Protein AF-W4Q6P7-F1 (afdb_monomer_lite)

Radius of gyration: 89.57 Å; chains: 1; bounding box: 163×58×260 Å

Secondary structure (DSSP, 8-state):
-------EEEEE-S-SSS-TT--EEEE------HHHHHHHHHHHHHHHHHHHTEEEEEEEEEEEEEE-SSS-EEEEEEE-TTEEEEEEEEEEEEEEEPEEEEEES-----------B--EEEE---B---EEEEEEE---EEEEEEE--EEEEPP-B---EEEEE--------EEE------S------EEPTTTPPEE---S----EE-SS------EEEE---B--EEEE--EEEEEE---EEEEEE---B--EEEE--B-----PPP----EEEEEEE-S---S-EEEEETTEEES--SSEEEEEE-GGGS-B-TTSSBP-SEEEEEEEEESSSEEEEEEEEEEEEEE-------

Organism: NCBI:txid1236970

Structure (mmCIF, N/CA/C/O backbone):
data_AF-W4Q6P7-F1
#
_entry.id   AF-W4Q6P7-F1
#
loop_
_atom_site.group_PDB
_atom_site.id
_atom_site.type_symbol
_atom_site.label_atom_id
_atom_site.label_alt_id
_atom_site.label_comp_id
_atom_site.label_asym_id
_atom_site.label_entity_id
_atom_site.label_seq_id
_atom_site.pdbx_PDB_ins_code
_atom_site.Cartn_x
_atom_site.Cartn_y
_atom_site.Cartn_z
_atom_site.occupancy
_atom_site.B_iso_or_equiv
_atom_site.auth_seq_id
_atom_site.auth_comp_id
_atom_site.auth_asym_id
_atom_site.auth_atom_id
_atom_site.pdbx_PDB_model_num
ATOM 1 N N . MET A 1 1 ? -35.257 25.577 83.233 1.00 38.72 1 MET A N 1
ATOM 2 C CA . MET A 1 1 ? -35.926 24.348 82.749 1.00 38.72 1 MET A CA 1
ATOM 3 C C . MET A 1 1 ? -35.209 23.897 81.486 1.00 38.72 1 MET A C 1
ATOM 5 O O . MET A 1 1 ? -34.777 24.782 80.757 1.00 38.72 1 MET A O 1
ATOM 9 N N . PRO A 1 2 ? -35.004 22.592 81.251 1.00 47.28 2 PRO A N 1
ATOM 10 C CA . PRO A 1 2 ? -34.352 22.129 80.032 1.00 47.28 2 PRO A CA 1
ATOM 11 C C . PRO A 1 2 ? -35.298 22.323 78.840 1.00 47.28 2 PRO A C 1
ATOM 13 O O . PRO A 1 2 ? -36.442 21.873 78.873 1.00 47.28 2 PRO A O 1
ATOM 16 N N . THR A 1 3 ? -34.825 23.021 77.812 1.00 52.28 3 THR A N 1
ATOM 17 C CA . THR A 1 3 ? -35.527 23.191 76.535 1.00 52.28 3 THR A CA 1
ATOM 18 C C . THR A 1 3 ? -35.183 22.001 75.640 1.00 52.28 3 THR A C 1
ATOM 20 O O . THR A 1 3 ? -34.005 21.682 75.486 1.00 52.28 3 THR A O 1
ATOM 23 N N . VAL A 1 4 ? -36.188 21.321 75.083 1.00 61.72 4 VAL A N 1
ATOM 24 C CA . VAL A 1 4 ? -36.003 20.176 74.177 1.00 61.72 4 VAL A CA 1
ATOM 25 C C . VAL A 1 4 ? -36.722 20.476 72.869 1.00 61.72 4 VAL A C 1
ATOM 27 O O . VAL A 1 4 ? -37.940 20.642 72.863 1.00 61.72 4 VAL A O 1
ATOM 30 N N . ASP A 1 5 ? -35.975 20.525 71.768 1.00 54.81 5 ASP A N 1
ATOM 31 C CA . ASP A 1 5 ? -36.544 20.699 70.433 1.00 54.81 5 ASP A CA 1
ATOM 32 C C . ASP A 1 5 ? -37.138 19.372 69.939 1.00 54.81 5 ASP A C 1
ATOM 34 O O . ASP A 1 5 ? -36.440 18.366 69.790 1.00 54.81 5 ASP A O 1
ATOM 38 N N . MET A 1 6 ? -38.446 19.359 69.679 1.00 64.00 6 MET A N 1
ATOM 39 C CA . MET A 1 6 ? -39.180 18.203 69.157 1.00 64.00 6 MET A CA 1
ATOM 40 C C . MET A 1 6 ? -39.911 18.584 67.865 1.00 64.00 6 MET A C 1
ATOM 42 O O . MET A 1 6 ? -40.365 19.714 67.709 1.00 64.00 6 MET A O 1
ATOM 46 N N . ARG A 1 7 ? -40.026 17.643 66.919 1.00 63.56 7 ARG A N 1
ATOM 47 C CA . ARG A 1 7 ? -40.744 17.858 65.651 1.00 63.56 7 ARG A CA 1
ATOM 48 C C . ARG A 1 7 ? -42.224 17.493 65.792 1.00 63.56 7 ARG A C 1
ATOM 50 O O . ARG A 1 7 ? -42.578 16.576 66.533 1.00 63.56 7 ARG A O 1
ATOM 57 N N . ILE A 1 8 ? -43.075 18.202 65.053 1.00 63.56 8 ILE A N 1
ATOM 58 C CA . ILE A 1 8 ? -44.502 17.889 64.930 1.00 63.56 8 ILE A CA 1
ATOM 59 C C . ILE A 1 8 ? -44.626 16.580 64.142 1.00 63.56 8 ILE A C 1
ATOM 61 O O . ILE A 1 8 ? -44.125 16.476 63.025 1.00 63.56 8 ILE A O 1
ATOM 65 N N . ASN A 1 9 ? -45.244 15.568 64.749 1.00 63.44 9 ASN A N 1
ATOM 66 C CA . ASN A 1 9 ? -45.314 14.210 64.208 1.00 63.44 9 ASN A CA 1
ATOM 67 C C . ASN A 1 9 ? -46.623 13.978 63.431 1.00 63.44 9 ASN A C 1
ATOM 69 O O . ASN A 1 9 ? -46.653 13.213 62.467 1.00 63.44 9 ASN A O 1
ATOM 73 N N . LYS A 1 10 ? -47.708 14.650 63.839 1.00 63.66 10 LYS A N 1
ATOM 74 C CA . LYS A 1 10 ? -49.006 14.621 63.160 1.00 63.66 10 LYS A CA 1
ATOM 75 C C . LYS A 1 10 ? -49.842 15.842 63.535 1.00 63.66 10 LYS A C 1
ATOM 77 O O . LYS A 1 10 ? -49.869 16.241 64.698 1.00 63.66 10 LYS A O 1
ATOM 82 N N . GLU A 1 11 ? -50.561 16.383 62.559 1.00 65.12 11 GLU A N 1
ATOM 83 C CA . GLU A 1 11 ? -51.532 17.460 62.754 1.00 65.12 11 GLU A CA 1
ATOM 84 C C . GLU A 1 11 ? -52.935 16.910 62.505 1.00 65.12 11 GLU A C 1
ATOM 86 O O . GLU A 1 11 ? -53.192 16.270 61.480 1.00 65.12 11 GLU A O 1
ATOM 91 N N . LYS A 1 12 ? -53.852 17.123 63.452 1.00 64.12 12 LYS A N 1
ATOM 92 C CA . LYS A 1 12 ? -55.262 16.768 63.279 1.00 64.12 12 LYS A CA 1
ATOM 93 C C . LYS A 1 12 ? -56.129 17.986 63.552 1.00 64.12 12 LYS A C 1
ATOM 95 O O . LYS A 1 12 ? -56.081 18.571 64.632 1.00 64.12 12 LYS A O 1
ATOM 100 N N . ARG A 1 13 ? -56.961 18.324 62.569 1.00 64.56 13 ARG A N 1
ATOM 101 C CA . ARG A 1 13 ? -57.959 19.389 62.654 1.00 64.56 13 ARG A CA 1
ATOM 102 C C . ARG A 1 13 ? -59.335 18.762 62.479 1.00 64.56 13 ARG A C 1
ATOM 104 O O . ARG A 1 13 ? -59.671 18.293 61.397 1.00 64.56 13 ARG A O 1
ATOM 111 N N . SER A 1 14 ? -60.071 18.637 63.577 1.00 63.84 14 SER A N 1
ATOM 112 C CA . SER A 1 14 ? -61.360 17.934 63.616 1.00 63.84 14 SER A CA 1
ATOM 113 C C . SER A 1 14 ? -62.546 18.786 63.164 1.00 63.84 14 SER A C 1
ATOM 115 O O . SER A 1 14 ? -63.561 18.219 62.780 1.00 63.84 14 SER A O 1
ATOM 117 N N . ASP A 1 15 ? -62.418 20.113 63.171 1.00 63.03 15 ASP A N 1
ATOM 118 C CA . ASP A 1 15 ? -63.431 21.044 62.670 1.00 63.03 15 ASP A CA 1
ATOM 119 C C . ASP A 1 15 ? -62.740 22.196 61.924 1.00 63.03 15 ASP A C 1
ATOM 121 O O . ASP A 1 15 ? -61.730 22.736 62.375 1.00 63.03 15 ASP A O 1
ATOM 125 N N . ILE A 1 16 ? -63.261 22.525 60.744 1.00 60.69 16 ILE A N 1
ATOM 126 C CA . ILE A 1 16 ? -62.735 23.553 59.836 1.00 60.69 16 ILE A CA 1
ATOM 127 C C . ILE A 1 16 ? -63.597 24.823 59.815 1.00 60.69 16 ILE A C 1
ATOM 129 O O . ILE A 1 16 ? -63.217 25.791 59.160 1.00 60.69 16 ILE A O 1
ATOM 133 N N . THR A 1 17 ? -64.737 24.829 60.513 1.00 59.50 17 THR A N 1
ATOM 134 C CA . THR A 1 17 ? -65.771 25.872 60.404 1.00 59.50 17 THR A CA 1
ATOM 135 C C . THR A 1 17 ? -66.132 26.562 61.720 1.00 59.50 17 THR A C 1
ATOM 137 O O . THR A 1 17 ? -66.455 27.746 61.677 1.00 59.50 17 THR A O 1
ATOM 140 N N . GLY A 1 18 ? -66.078 25.879 62.871 1.00 63.53 18 GLY A N 1
ATOM 141 C CA . GLY A 1 18 ? -66.494 26.447 64.162 1.00 63.53 18 GLY A CA 1
ATOM 142 C C . GLY A 1 18 ? -65.371 27.108 64.965 1.00 63.53 18 GLY A C 1
ATOM 143 O O . GLY A 1 18 ? -65.519 28.245 65.405 1.00 63.53 18 GLY A O 1
ATOM 144 N N . ASP A 1 19 ? -64.240 26.419 65.137 1.00 65.75 19 ASP A N 1
ATOM 145 C CA . ASP A 1 19 ? -63.082 26.930 65.885 1.00 65.75 19 ASP A CA 1
ATOM 146 C C . ASP A 1 19 ? -61.761 26.601 65.163 1.00 65.75 19 ASP A C 1
ATOM 148 O O . ASP A 1 19 ? -61.075 25.620 65.473 1.00 65.75 19 ASP A O 1
ATOM 152 N N . PRO A 1 20 ? -61.397 27.397 64.140 1.00 60.69 20 PRO A N 1
ATOM 153 C CA . PRO A 1 20 ? -60.261 27.110 63.276 1.00 60.69 20 PRO A CA 1
ATOM 154 C C . PRO A 1 20 ? -58.902 27.111 63.997 1.00 60.69 20 PRO A C 1
ATOM 156 O O . PRO A 1 20 ? -57.938 26.610 63.410 1.00 60.69 20 PRO A O 1
ATOM 159 N N . GLY A 1 21 ? -58.805 27.659 65.214 1.00 63.19 21 GLY A N 1
ATOM 160 C CA . GLY A 1 21 ? -57.564 27.734 65.991 1.00 63.19 21 GLY A CA 1
ATOM 161 C C . GLY A 1 21 ? -57.237 26.474 66.798 1.00 63.19 21 GLY A C 1
ATOM 162 O O . GLY A 1 21 ? -56.103 26.322 67.251 1.00 63.19 21 GLY A O 1
ATOM 163 N N . ASN A 1 22 ? -58.188 25.552 66.961 1.00 67.50 22 ASN A N 1
ATOM 164 C CA . ASN A 1 22 ? -58.008 24.365 67.793 1.00 67.50 22 ASN A CA 1
ATOM 165 C C . ASN A 1 22 ? -57.354 23.216 67.004 1.00 67.50 22 ASN A C 1
ATOM 167 O O 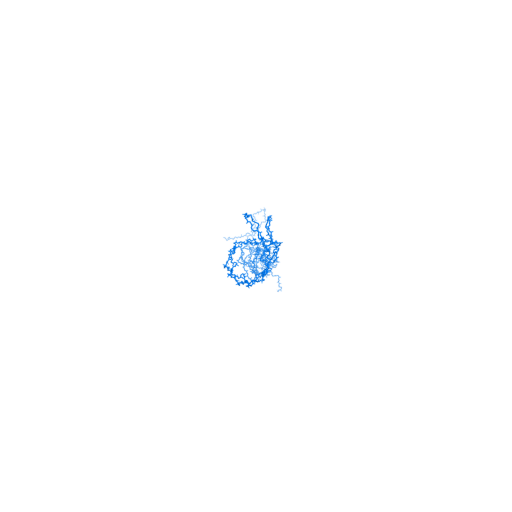. ASN A 1 22 ? -58.015 22.303 66.502 1.00 67.50 22 ASN A O 1
ATOM 171 N N . ILE A 1 23 ? -56.031 23.298 66.847 1.00 65.38 23 ILE A N 1
ATOM 172 C CA . ILE A 1 23 ? -55.214 22.290 66.164 1.00 65.38 23 ILE A CA 1
ATOM 173 C C . ILE A 1 23 ? -54.587 21.373 67.215 1.00 65.38 23 ILE A C 1
ATOM 175 O O . ILE A 1 23 ? -53.809 21.818 68.059 1.00 65.38 23 ILE A O 1
ATOM 179 N N . GLN A 1 24 ? -54.891 20.075 67.149 1.00 64.56 24 GLN A N 1
ATOM 180 C CA . GLN A 1 24 ? -54.204 19.080 67.969 1.00 64.56 24 GLN A CA 1
ATOM 181 C C . GLN A 1 24 ? -52.894 18.682 67.284 1.00 64.56 24 GLN A C 1
ATOM 183 O O . GLN A 1 24 ? -52.900 18.093 66.198 1.00 64.56 24 GLN A O 1
ATOM 188 N N . LEU A 1 25 ? -51.779 19.021 67.931 1.00 66.00 25 LEU A N 1
ATOM 189 C CA . LEU A 1 25 ? -50.424 18.707 67.488 1.00 66.00 25 LEU A CA 1
ATOM 190 C C . LEU A 1 25 ? -49.871 17.560 68.333 1.00 66.00 25 LEU A C 1
ATOM 192 O O . LEU A 1 25 ? -49.713 17.689 69.547 1.00 66.00 25 LEU A O 1
ATOM 196 N N . GLU A 1 26 ? -49.559 16.438 67.693 1.00 64.56 26 GLU A N 1
ATOM 197 C CA . GLU A 1 26 ? -48.861 15.334 68.346 1.00 64.56 26 GLU A CA 1
ATOM 198 C C . GLU A 1 26 ? -47.351 15.570 68.222 1.00 64.56 26 GLU A C 1
ATOM 200 O O . GLU A 1 26 ? -46.784 15.501 67.128 1.00 64.56 26 GLU A O 1
ATOM 205 N N . ILE A 1 27 ? -46.703 15.897 69.341 1.00 61.16 27 ILE A N 1
ATOM 206 C CA . ILE A 1 27 ? -45.272 16.208 69.403 1.00 61.16 27 ILE A CA 1
ATOM 207 C C . ILE A 1 27 ? -44.528 14.959 69.880 1.00 61.16 27 ILE A C 1
ATOM 209 O O . ILE A 1 27 ? -44.785 14.445 70.967 1.00 61.16 27 ILE A O 1
ATOM 213 N N . GLY A 1 28 ? -43.596 14.460 69.071 1.00 63.47 28 GLY A N 1
ATOM 214 C CA . GLY A 1 28 ? -42.863 13.232 69.365 1.00 63.47 28 GLY A CA 1
ATOM 215 C C . GLY A 1 28 ? -41.513 13.198 68.659 1.00 63.47 28 GLY A C 1
ATOM 216 O O . GLY A 1 28 ? -41.334 13.785 67.595 1.00 63.47 28 GLY A O 1
ATOM 217 N N . SER A 1 29 ? -40.533 12.493 69.231 1.00 56.66 29 SER A N 1
ATOM 218 C CA . SER A 1 29 ? -39.345 12.106 68.466 1.00 56.66 29 SER A CA 1
ATOM 219 C C . SER A 1 29 ? -39.819 11.176 67.352 1.00 56.66 29 SER A C 1
ATOM 221 O O . SER A 1 29 ? -40.529 10.220 67.674 1.00 56.66 29 SER A O 1
ATOM 223 N N . VAL A 1 30 ? -39.439 11.414 66.094 1.00 53.56 30 VAL A N 1
ATOM 224 C CA . VAL A 1 30 ? -39.730 10.512 64.968 1.00 53.56 30 VAL A CA 1
ATOM 225 C C . VAL A 1 30 ? -39.050 9.166 65.242 1.00 53.56 30 VAL A C 1
ATOM 227 O O . VAL A 1 30 ? -37.942 8.888 64.791 1.00 53.56 30 VAL A O 1
ATOM 230 N N . ARG A 1 31 ? -39.679 8.324 66.061 1.00 54.56 31 ARG A N 1
ATOM 231 C CA . ARG A 1 31 ? -39.296 6.932 66.225 1.00 54.56 31 ARG A CA 1
ATOM 232 C C . ARG A 1 31 ? -39.665 6.293 64.899 1.00 54.56 31 ARG A C 1
ATOM 234 O O . ARG A 1 31 ? -40.839 6.293 64.542 1.00 54.56 31 ARG A O 1
ATOM 241 N N . LYS A 1 32 ? -38.657 5.819 64.157 1.00 52.88 32 LYS A N 1
ATOM 242 C CA . LYS A 1 32 ? -38.825 4.948 62.984 1.00 52.88 32 LYS A CA 1
ATOM 243 C C . LYS A 1 32 ? -40.015 4.024 63.238 1.00 52.88 32 LYS A C 1
ATOM 245 O O . LYS A 1 32 ? -39.959 3.194 64.145 1.00 52.88 32 LYS A O 1
ATOM 250 N N . ASN A 1 33 ? -41.096 4.200 62.485 1.00 55.03 33 ASN A N 1
ATOM 251 C CA . ASN A 1 33 ? -42.274 3.361 62.648 1.00 55.03 33 ASN A CA 1
ATOM 252 C C . ASN A 1 33 ? -41.880 1.900 62.378 1.00 55.03 33 ASN A C 1
ATOM 254 O O . ASN A 1 33 ? -41.062 1.606 61.502 1.00 55.03 33 ASN A O 1
ATOM 258 N N . LEU A 1 34 ? -42.463 0.962 63.124 1.00 55.06 34 LEU A N 1
ATOM 259 C CA . LEU A 1 34 ? -42.223 -0.475 62.931 1.00 55.06 34 LEU A CA 1
ATOM 260 C C . LEU A 1 34 ? -42.504 -0.909 61.480 1.00 55.06 34 LEU A C 1
ATOM 262 O O . LEU A 1 34 ? -41.801 -1.766 60.959 1.00 55.06 34 LEU A O 1
ATOM 266 N N . GLY A 1 35 ? -43.438 -0.246 60.787 1.00 60.19 35 GLY A N 1
ATOM 267 C CA . GLY A 1 35 ? -43.708 -0.469 59.362 1.00 60.19 35 GLY A CA 1
ATOM 268 C C . GLY A 1 35 ? -42.546 -0.100 58.429 1.00 60.19 35 GLY A C 1
ATOM 269 O O . GLY A 1 35 ? -42.252 -0.854 57.508 1.00 60.19 35 GLY A O 1
ATOM 270 N N . THR A 1 36 ? -41.823 0.998 58.689 1.00 60.16 36 THR A N 1
ATOM 271 C CA . THR A 1 36 ? -40.630 1.359 57.897 1.00 60.16 36 THR A CA 1
ATOM 272 C C . THR A 1 36 ? -39.447 0.457 58.239 1.00 60.16 36 THR A C 1
ATOM 274 O O . THR A 1 36 ? -38.675 0.090 57.363 1.00 60.16 36 THR A O 1
ATOM 277 N N . THR A 1 37 ? -39.336 0.028 59.500 1.00 63.62 37 THR A N 1
ATOM 278 C CA . THR A 1 37 ? -38.270 -0.885 59.944 1.00 63.62 37 THR A CA 1
ATOM 279 C C . THR A 1 37 ? -38.465 -2.304 59.406 1.00 63.62 37 THR A C 1
ATOM 281 O O . THR A 1 37 ? -37.490 -2.924 58.994 1.00 63.62 37 THR A O 1
ATOM 284 N N . ASN A 1 38 ? -39.706 -2.796 59.344 1.00 66.69 38 ASN A N 1
ATOM 285 C CA . ASN A 1 38 ? -40.034 -4.093 58.751 1.00 66.69 38 ASN A CA 1
ATOM 286 C C . ASN A 1 38 ? -39.857 -4.082 57.231 1.00 66.69 38 ASN A C 1
ATOM 288 O O . ASN A 1 38 ? -39.282 -5.024 56.701 1.00 66.69 38 ASN A O 1
ATOM 292 N N . ALA A 1 39 ? -40.261 -3.011 56.539 1.00 68.25 39 ALA A N 1
ATOM 293 C CA . ALA A 1 39 ? -40.017 -2.872 55.103 1.00 68.25 39 ALA A CA 1
ATOM 294 C C . ALA A 1 39 ? -38.513 -2.796 54.777 1.00 68.25 39 ALA A C 1
ATOM 296 O O . ALA A 1 39 ? -38.051 -3.418 53.824 1.00 68.25 39 ALA A O 1
ATOM 297 N N . ASP A 1 40 ? -37.725 -2.089 55.592 1.00 73.56 40 ASP A N 1
ATOM 298 C CA . ASP A 1 40 ? -36.268 -2.019 55.431 1.00 73.56 40 ASP A CA 1
ATOM 299 C C . ASP A 1 40 ? -35.561 -3.328 55.822 1.00 73.56 40 ASP A C 1
ATOM 301 O O . ASP A 1 40 ? -34.531 -3.672 55.241 1.00 73.56 40 ASP A O 1
ATOM 305 N N . LEU A 1 41 ? -36.079 -4.076 56.802 1.00 77.88 41 LEU A N 1
ATOM 306 C CA . LEU A 1 41 ? -35.591 -5.416 57.152 1.00 77.88 41 LEU A CA 1
ATOM 307 C C . LEU A 1 41 ? -35.910 -6.429 56.055 1.00 77.88 41 LEU A C 1
ATOM 309 O O . LEU A 1 41 ? -35.002 -7.138 55.639 1.00 77.88 41 LEU A O 1
ATOM 313 N N . GLN A 1 42 ? -37.142 -6.445 55.545 1.00 76.12 42 GLN A N 1
ATOM 314 C CA . GLN A 1 42 ? -37.542 -7.294 54.423 1.00 76.12 42 GLN A CA 1
ATOM 315 C C . GLN A 1 42 ? -36.725 -6.975 53.175 1.00 76.12 42 GLN A C 1
ATOM 317 O O . GLN A 1 42 ? -36.201 -7.889 52.551 1.00 76.12 42 GLN A O 1
ATOM 322 N N . ARG A 1 43 ? -36.517 -5.693 52.851 1.00 74.56 43 ARG A N 1
ATOM 323 C CA . ARG A 1 43 ? -35.669 -5.303 51.718 1.00 74.56 43 ARG A CA 1
ATOM 324 C C . ARG A 1 43 ? -34.223 -5.764 51.907 1.00 74.56 43 ARG A C 1
ATOM 326 O O . ARG A 1 43 ? -33.624 -6.268 50.969 1.00 74.56 43 ARG A O 1
ATOM 333 N N . ARG A 1 44 ? -33.656 -5.644 53.114 1.00 78.31 44 ARG A N 1
ATOM 334 C CA . ARG A 1 44 ? -32.304 -6.159 53.405 1.00 78.31 44 ARG A CA 1
ATOM 335 C C . ARG A 1 44 ? -32.225 -7.686 53.381 1.00 78.31 44 ARG A C 1
ATOM 337 O O . ARG A 1 44 ? -31.203 -8.209 52.956 1.00 78.31 44 ARG A O 1
ATOM 344 N N . GLN A 1 45 ? -33.265 -8.392 53.823 1.00 75.00 45 GLN A N 1
ATOM 345 C CA . GLN A 1 45 ? -33.351 -9.852 53.718 1.00 75.00 45 GLN A CA 1
ATOM 346 C C . GLN A 1 45 ? -33.431 -10.289 52.254 1.00 75.00 45 GLN A C 1
ATOM 348 O O . GLN A 1 45 ? -32.609 -11.091 51.840 1.00 75.00 45 GLN A O 1
ATOM 353 N N . GLN A 1 46 ? -34.300 -9.673 51.450 1.00 69.94 46 GLN A N 1
ATOM 354 C CA . GLN A 1 46 ? -34.397 -9.923 50.007 1.00 69.94 46 GLN A CA 1
ATOM 355 C C . GLN A 1 46 ? -33.080 -9.642 49.278 1.00 69.94 46 GLN A C 1
ATOM 357 O O . GLN A 1 46 ? -32.672 -10.412 48.417 1.00 69.94 46 GLN A O 1
ATOM 362 N N . ILE A 1 47 ? -32.384 -8.561 49.643 1.00 64.88 47 ILE A N 1
ATOM 363 C CA . ILE A 1 47 ? -31.057 -8.251 49.104 1.00 64.88 47 ILE A CA 1
ATOM 364 C C . ILE A 1 47 ? -30.047 -9.345 49.491 1.00 64.88 47 ILE A C 1
ATOM 366 O O . ILE A 1 47 ? -29.320 -9.825 48.628 1.00 64.88 47 ILE A O 1
ATOM 370 N N . ASN A 1 48 ? -30.019 -9.785 50.754 1.00 68.56 48 ASN A N 1
ATOM 371 C CA . ASN A 1 48 ? -29.132 -10.869 51.201 1.00 68.56 48 ASN A CA 1
ATOM 372 C C . ASN A 1 48 ? -29.450 -12.223 50.546 1.00 68.56 48 ASN A C 1
ATOM 374 O O . ASN A 1 48 ? -28.531 -12.979 50.242 1.00 68.56 48 ASN A O 1
ATOM 378 N N . GLU A 1 49 ? -30.723 -12.533 50.311 1.00 66.88 49 GLU A N 1
ATOM 379 C CA . GLU A 1 49 ? -31.154 -13.751 49.616 1.00 66.88 49 GLU A CA 1
ATOM 380 C C . GLU A 1 49 ? -30.797 -13.703 48.123 1.00 66.88 49 GLU A C 1
ATOM 382 O O . GLU A 1 49 ? -30.326 -14.697 47.573 1.00 66.88 49 GLU A O 1
ATOM 387 N N . LEU A 1 50 ? -30.926 -12.538 47.477 1.00 60.81 50 LEU A N 1
ATOM 388 C CA . LEU A 1 50 ? -30.511 -12.338 46.086 1.00 60.81 50 LEU A CA 1
ATOM 389 C C . LEU A 1 50 ? -28.988 -12.462 45.927 1.00 60.81 50 LEU A C 1
ATOM 391 O O . LEU A 1 50 ? -28.516 -13.103 44.990 1.00 60.81 50 LEU A O 1
ATOM 395 N N . TYR A 1 51 ? -28.217 -11.901 46.864 1.00 60.84 51 TYR A N 1
ATOM 396 C CA . TYR A 1 51 ? -26.761 -12.062 46.892 1.00 60.84 51 TYR A CA 1
ATOM 397 C C . TYR A 1 51 ? -26.317 -13.478 47.287 1.00 60.84 51 TYR A C 1
ATOM 399 O O . TYR A 1 51 ? -25.242 -13.894 46.867 1.00 60.84 51 TYR A O 1
ATOM 407 N N . SER A 1 52 ? -27.127 -14.238 48.034 1.00 63.97 52 SER A N 1
ATOM 408 C CA . SER A 1 52 ? -26.807 -15.631 48.397 1.00 63.97 52 SER A CA 1
ATOM 409 C C . SER A 1 52 ? -26.860 -16.599 47.212 1.00 63.97 52 SER A C 1
ATOM 411 O O . SER A 1 52 ? -26.285 -17.679 47.296 1.00 63.97 52 SER A O 1
ATOM 413 N N . ASN A 1 53 ? -27.505 -16.217 46.104 1.00 68.44 53 ASN A N 1
ATOM 414 C CA . ASN A 1 53 ? -27.697 -17.069 44.928 1.00 68.44 53 ASN A CA 1
ATOM 415 C C . ASN A 1 53 ? -26.953 -16.569 43.678 1.00 68.44 53 ASN A C 1
ATOM 417 O O . ASN A 1 53 ? -27.334 -16.918 42.564 1.00 68.44 53 ASN A O 1
ATOM 421 N N . GLY A 1 54 ? -25.902 -15.757 43.817 1.00 76.12 54 GLY A N 1
ATOM 422 C CA . GLY A 1 54 ? -25.108 -15.280 42.681 1.00 76.12 54 GLY A CA 1
ATOM 423 C C . GLY A 1 54 ? -23.645 -15.041 43.034 1.00 76.12 54 GLY A C 1
ATOM 424 O O . GLY A 1 54 ? -23.276 -14.977 44.205 1.00 76.12 54 GLY A O 1
ATOM 425 N N . ALA A 1 55 ? -22.800 -14.901 42.016 1.00 82.12 55 ALA A N 1
ATOM 426 C CA . ALA A 1 55 ? -21.373 -14.639 42.184 1.00 82.12 55 ALA A CA 1
ATOM 427 C C . ALA A 1 55 ? -20.916 -13.490 41.282 1.00 82.12 55 ALA A C 1
ATOM 429 O O . ALA A 1 55 ? -21.424 -13.306 40.173 1.00 82.12 55 ALA A O 1
ATOM 430 N N . THR A 1 56 ? -19.942 -12.713 41.768 1.00 87.62 56 THR A N 1
ATOM 431 C CA . THR A 1 56 ? -19.218 -11.764 40.915 1.00 87.62 56 THR A CA 1
ATOM 432 C C . THR A 1 56 ? -18.127 -12.522 40.173 1.00 87.62 56 THR A C 1
ATOM 434 O O . THR A 1 56 ? -17.212 -13.050 40.798 1.00 87.62 56 THR A O 1
ATOM 437 N N . ASN A 1 57 ? -18.224 -12.543 38.852 1.00 88.62 57 ASN A N 1
ATOM 438 C CA . ASN A 1 57 ? -17.246 -13.114 37.944 1.00 88.62 57 ASN A CA 1
ATOM 439 C C . ASN A 1 57 ? -16.411 -12.003 37.310 1.00 88.62 57 ASN A C 1
ATOM 441 O O . ASN A 1 57 ? -16.899 -10.891 37.092 1.00 88.62 57 ASN A O 1
ATOM 445 N N . ILE A 1 58 ? -15.153 -12.316 37.020 1.00 91.88 58 ILE A N 1
ATOM 446 C CA . ILE A 1 58 ? -14.283 -11.478 36.200 1.00 91.88 58 ILE A CA 1
ATOM 447 C C . ILE A 1 58 ? -14.107 -12.209 34.879 1.00 91.88 58 ILE A C 1
ATOM 449 O O . ILE A 1 58 ? -13.660 -13.354 34.881 1.00 91.88 58 ILE A O 1
ATOM 453 N N . ASP A 1 59 ? -14.460 -11.550 33.785 1.00 90.75 59 ASP A N 1
ATOM 454 C CA . ASP A 1 59 ? -14.188 -12.031 32.436 1.00 90.75 59 ASP A CA 1
ATOM 455 C C . ASP A 1 59 ? -13.240 -11.054 31.741 1.00 90.75 59 ASP A C 1
ATOM 457 O O . ASP A 1 59 ? -13.400 -9.834 31.840 1.00 90.75 59 ASP A O 1
ATOM 461 N N . SER A 1 60 ? -12.226 -11.602 31.084 1.00 91.94 60 SER A N 1
ATOM 462 C CA . SER A 1 60 ? -11.179 -10.853 30.400 1.00 91.94 60 SER A CA 1
ATOM 463 C C . SER A 1 60 ? -11.023 -11.385 28.985 1.00 91.94 60 SER A C 1
ATOM 465 O O . SER A 1 60 ? -10.681 -12.554 28.801 1.00 91.94 60 SER A O 1
ATOM 467 N N . HIS A 1 61 ? -11.227 -10.517 28.001 1.00 91.88 61 HIS A N 1
ATOM 468 C CA . HIS A 1 61 ? -11.103 -10.836 26.586 1.00 91.88 61 HIS A CA 1
ATOM 469 C C . HIS A 1 61 ? -9.938 -10.061 25.978 1.00 91.88 61 HIS A C 1
ATOM 471 O O . HIS A 1 61 ? -10.041 -8.848 25.798 1.00 91.88 61 HIS A O 1
ATOM 477 N N . GLY A 1 62 ? -8.854 -10.770 25.660 1.00 93.31 62 GLY A N 1
ATOM 478 C CA . GLY A 1 62 ? -7.718 -10.213 24.931 1.00 93.31 62 GLY A CA 1
ATOM 479 C C . GLY A 1 62 ? -7.878 -10.380 23.424 1.00 93.31 62 GLY A C 1
ATOM 480 O O . GLY A 1 62 ? -8.295 -11.436 22.947 1.00 93.31 62 GLY A O 1
ATOM 481 N N . TYR A 1 63 ? -7.541 -9.338 22.671 1.00 95.81 63 TYR A N 1
ATOM 482 C CA . TYR A 1 63 ? -7.699 -9.271 21.223 1.00 95.81 63 TYR A CA 1
ATOM 483 C C . TYR A 1 63 ? -6.482 -8.620 20.569 1.00 95.81 63 TYR A C 1
ATOM 485 O O . TYR A 1 63 ? -5.981 -7.598 21.042 1.00 95.81 63 TYR A O 1
ATOM 493 N N . GLN A 1 64 ? -6.014 -9.205 19.464 1.00 96.12 64 GLN A N 1
ATOM 494 C CA . GLN A 1 64 ? -4.934 -8.651 18.651 1.00 96.12 64 GLN A CA 1
ATOM 495 C C . GLN A 1 64 ? -5.237 -8.839 17.169 1.00 96.12 64 GLN A C 1
ATOM 497 O O . GLN A 1 64 ? -5.436 -9.972 16.736 1.00 96.12 64 GLN A O 1
ATOM 502 N N . ASP A 1 65 ? -5.224 -7.757 16.390 1.00 96.44 65 ASP A N 1
ATOM 503 C CA . ASP A 1 65 ? -5.445 -7.829 14.941 1.00 96.44 65 ASP A CA 1
ATOM 504 C C . ASP A 1 65 ? -4.853 -6.627 14.202 1.00 96.44 65 ASP A C 1
ATOM 506 O O . ASP A 1 65 ? -4.636 -5.565 14.787 1.00 96.44 65 ASP A O 1
ATOM 510 N N . ASN A 1 66 ? -4.598 -6.787 12.907 1.00 97.00 66 ASN A N 1
ATOM 511 C CA . ASN A 1 66 ? -4.298 -5.661 12.033 1.00 97.00 66 ASN A CA 1
ATOM 512 C C . ASN A 1 66 ? -5.599 -4.965 11.622 1.00 97.00 66 ASN A C 1
ATOM 514 O O . ASN A 1 66 ? -6.591 -5.621 11.321 1.00 97.00 66 ASN A O 1
ATOM 518 N N . ALA A 1 67 ?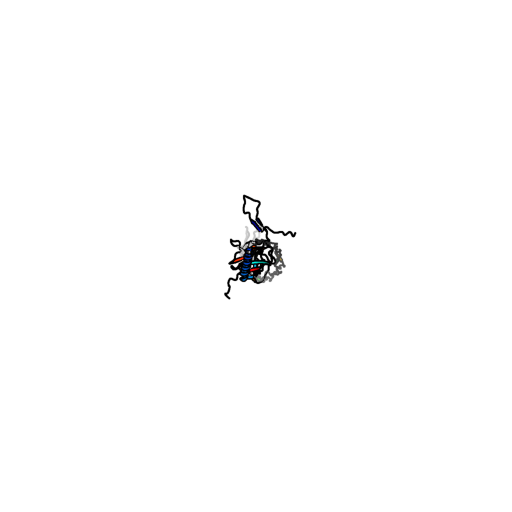 -5.577 -3.637 11.569 1.00 97.19 67 ALA A N 1
ATOM 519 C CA . ALA A 1 67 ? -6.725 -2.830 11.184 1.00 97.19 67 ALA A CA 1
ATOM 520 C C . ALA A 1 67 ? -6.309 -1.629 10.329 1.00 97.19 67 ALA A C 1
ATOM 522 O O . ALA A 1 67 ? -5.174 -1.148 10.396 1.00 97.19 67 ALA A O 1
ATOM 523 N N . ASP A 1 68 ? -7.254 -1.132 9.542 1.00 97.06 68 ASP A N 1
ATOM 524 C CA . ASP A 1 68 ? -7.126 0.068 8.717 1.00 97.06 68 ASP A CA 1
ATOM 525 C C . ASP A 1 68 ? -8.461 0.849 8.705 1.00 97.06 68 ASP A C 1
ATOM 527 O O . ASP A 1 68 ? -9.444 0.388 9.300 1.00 97.06 68 ASP A O 1
ATOM 531 N N . PRO A 1 69 ? -8.535 2.032 8.064 1.00 97.62 69 PRO A N 1
ATOM 532 C CA . PRO A 1 69 ? -9.758 2.837 8.043 1.00 97.62 69 PRO A CA 1
ATOM 533 C C . PRO A 1 69 ? -10.986 2.144 7.430 1.00 97.62 69 PRO A C 1
ATOM 535 O O . PRO A 1 69 ? -12.116 2.546 7.702 1.00 97.62 69 PRO A O 1
ATOM 538 N N . GLN A 1 70 ? -10.784 1.140 6.577 1.00 97.25 70 GLN A N 1
ATOM 539 C CA . GLN A 1 70 ? -11.824 0.360 5.907 1.00 97.25 70 GLN A CA 1
ATOM 540 C C . GLN A 1 70 ? -12.085 -0.991 6.598 1.00 97.25 70 GLN A C 1
ATOM 542 O O . GLN A 1 70 ? -13.199 -1.515 6.516 1.00 97.25 70 GLN A O 1
ATOM 547 N N . HIS A 1 71 ? -11.095 -1.535 7.304 1.00 97.19 71 HIS A N 1
ATOM 548 C CA . HIS A 1 71 ? -11.139 -2.818 8.001 1.00 97.19 71 HIS A CA 1
ATOM 549 C C . HIS A 1 71 ? -10.826 -2.617 9.495 1.00 97.19 71 HIS A C 1
ATOM 551 O O . HIS A 1 71 ? -9.682 -2.792 9.918 1.00 97.19 71 HIS A O 1
ATOM 557 N N . PRO A 1 72 ? -11.819 -2.230 10.317 1.00 96.94 72 PRO A N 1
ATOM 558 C CA . PRO A 1 72 ? -11.603 -1.989 11.741 1.00 96.94 72 PRO A CA 1
ATOM 559 C C . PRO A 1 72 ? -11.416 -3.291 12.526 1.00 96.94 72 PRO A C 1
ATOM 561 O O . PRO A 1 72 ? -11.976 -4.328 12.161 1.00 96.94 72 PRO A O 1
ATOM 564 N N . ALA A 1 73 ? -10.717 -3.216 13.662 1.00 96.81 73 ALA A N 1
ATOM 565 C CA . ALA A 1 73 ? -10.656 -4.318 14.620 1.00 96.81 73 ALA A CA 1
ATOM 566 C C . ALA A 1 73 ? -12.017 -4.480 15.304 1.00 96.81 73 ALA A C 1
ATOM 568 O O . ALA A 1 73 ? -12.550 -3.506 15.840 1.00 96.81 73 ALA A O 1
ATOM 569 N N . LYS A 1 74 ? -12.570 -5.698 15.303 1.00 96.75 74 LYS A N 1
ATOM 570 C CA . LYS A 1 74 ? -13.903 -5.995 15.848 1.00 96.75 74 LYS A CA 1
ATOM 571 C C . LYS A 1 74 ? -13.804 -6.993 16.991 1.00 96.75 74 LYS A C 1
ATOM 573 O O . LYS A 1 74 ? -13.622 -8.188 16.772 1.00 96.75 74 LYS A O 1
ATOM 578 N N . ILE A 1 75 ? -13.969 -6.498 18.210 1.00 96.31 75 ILE A N 1
ATOM 579 C CA . ILE A 1 75 ? -13.903 -7.291 19.434 1.00 96.31 75 ILE A CA 1
ATOM 580 C C . ILE A 1 75 ? -15.328 -7.641 19.841 1.00 96.31 75 ILE A C 1
ATOM 582 O O . ILE A 1 75 ? -16.096 -6.770 20.252 1.00 96.31 75 ILE A O 1
ATOM 586 N N . LYS A 1 76 ? -15.686 -8.917 19.717 1.00 95.12 76 LYS A N 1
ATOM 587 C CA . LYS A 1 76 ? -17.007 -9.418 20.096 1.00 95.12 76 LYS A CA 1
ATOM 588 C C . LYS A 1 76 ? -16.951 -10.094 21.453 1.00 95.12 76 LYS A C 1
ATOM 590 O O . LYS A 1 76 ? -16.108 -10.958 21.670 1.00 95.12 76 LYS A O 1
ATOM 595 N N . PHE A 1 77 ? -17.884 -9.748 22.327 1.00 94.06 77 PHE A N 1
ATOM 596 C CA . PHE A 1 77 ? -18.079 -10.411 23.614 1.00 94.06 77 PHE A CA 1
ATOM 597 C C . PHE A 1 77 ? -19.569 -10.641 23.853 1.00 94.06 77 PHE A C 1
ATOM 599 O O . PHE A 1 77 ? -20.419 -9.902 23.355 1.00 94.06 77 PHE A O 1
ATOM 606 N N . TYR A 1 78 ? -19.890 -11.705 24.578 1.00 93.44 78 TYR A N 1
ATOM 607 C CA . TYR A 1 78 ? -21.268 -12.116 24.812 1.00 93.44 78 TYR A CA 1
ATOM 608 C C . TYR A 1 78 ? -21.688 -11.757 26.233 1.00 93.44 78 TYR A C 1
ATOM 610 O O . TYR A 1 78 ? -20.991 -12.091 27.191 1.00 93.44 78 TYR A O 1
ATOM 618 N N . LEU A 1 79 ? -22.835 -11.092 26.373 1.00 92.56 79 LEU A N 1
ATOM 619 C CA . LEU A 1 79 ? -23.449 -10.853 27.674 1.00 92.56 79 LEU A CA 1
ATOM 620 C C . LEU A 1 79 ? -24.573 -11.858 27.892 1.00 92.56 79 LEU A C 1
ATOM 622 O O . LEU A 1 79 ? -25.581 -11.822 27.193 1.00 92.56 79 LEU A O 1
ATOM 626 N N . ASP A 1 80 ? -24.393 -12.741 28.871 1.00 90.12 80 ASP A N 1
ATOM 627 C CA . ASP A 1 80 ? -25.338 -13.811 29.195 1.00 90.12 80 ASP A CA 1
ATOM 628 C C . ASP A 1 80 ? -26.713 -13.282 29.649 1.00 90.12 80 ASP A C 1
ATOM 630 O O . ASP A 1 80 ? -26.816 -12.212 30.258 1.00 90.12 80 ASP A O 1
ATOM 634 N N . GLU A 1 81 ? -27.783 -14.033 29.373 1.00 88.19 81 GLU A N 1
ATOM 635 C CA . GLU A 1 81 ? -29.148 -13.668 29.778 1.00 88.19 81 GLU A CA 1
ATOM 636 C C . GLU A 1 81 ? -29.354 -13.679 31.304 1.00 88.19 81 GLU A C 1
ATOM 638 O O . GLU A 1 81 ? -30.115 -12.866 31.830 1.00 88.19 81 GLU A O 1
ATOM 643 N N . GLY A 1 82 ? -28.649 -14.559 32.025 1.00 84.88 82 GLY A N 1
ATOM 644 C CA . GLY A 1 82 ? -28.696 -14.716 33.480 1.00 84.88 82 GLY A CA 1
ATOM 645 C C . GLY A 1 82 ? -27.853 -13.694 34.244 1.00 84.88 82 GLY A C 1
ATOM 646 O O . GLY A 1 82 ? -27.808 -13.707 35.481 1.00 84.88 82 GLY A O 1
ATOM 647 N N . LEU A 1 83 ? -27.184 -12.790 33.527 1.00 87.69 83 LEU A N 1
ATOM 648 C CA . LEU A 1 83 ? -26.540 -11.626 34.108 1.00 87.69 83 LEU A CA 1
ATOM 649 C C . LEU A 1 83 ? -27.581 -10.819 34.889 1.00 87.69 83 LEU A C 1
ATOM 651 O O . LEU A 1 83 ? -28.683 -10.581 34.401 1.00 87.69 83 LEU A O 1
ATOM 655 N N . VAL A 1 84 ? -27.230 -10.360 36.089 1.00 86.19 84 VAL A N 1
ATOM 656 C CA . VAL A 1 84 ? -28.073 -9.481 36.915 1.00 86.19 84 VAL A CA 1
ATOM 657 C C . VAL A 1 84 ? -27.522 -8.062 36.881 1.00 86.19 84 VAL A C 1
ATOM 659 O O . VAL A 1 84 ? -28.272 -7.130 36.577 1.00 86.19 84 VAL A O 1
ATOM 662 N N . ASN A 1 85 ? -26.214 -7.892 37.090 1.00 88.00 85 ASN A N 1
ATOM 663 C CA . ASN A 1 85 ? -25.575 -6.579 37.083 1.00 88.00 85 ASN A CA 1
ATOM 664 C C . ASN A 1 85 ? -24.214 -6.580 36.377 1.00 88.00 85 ASN A C 1
ATOM 666 O O . ASN A 1 85 ? -23.442 -7.526 36.514 1.00 88.00 85 ASN A O 1
ATOM 670 N N . ILE A 1 86 ? -23.900 -5.483 35.684 1.00 92.31 86 ILE A N 1
ATOM 671 C CA . ILE A 1 86 ? -22.550 -5.187 35.191 1.00 92.31 86 ILE A CA 1
ATOM 672 C C . ILE A 1 86 ? -21.945 -4.209 36.195 1.00 92.31 86 ILE A C 1
ATOM 674 O O . ILE A 1 86 ? -22.369 -3.060 36.265 1.00 92.31 86 ILE A O 1
ATOM 678 N N . ASN A 1 87 ? -21.003 -4.669 37.017 1.00 91.50 87 ASN A N 1
ATOM 679 C CA . ASN A 1 87 ? -20.392 -3.818 38.040 1.00 91.50 87 ASN A CA 1
ATOM 680 C C . ASN A 1 87 ? -19.387 -2.851 37.408 1.00 91.50 87 ASN A C 1
ATOM 682 O O . ASN A 1 87 ? -19.390 -1.664 37.715 1.00 91.50 87 ASN A O 1
ATOM 686 N N . THR A 1 88 ? -18.520 -3.371 36.538 1.00 95.38 88 THR A N 1
ATOM 687 C CA . THR A 1 88 ? -17.560 -2.586 35.751 1.00 95.38 88 THR A CA 1
ATOM 688 C C . THR A 1 88 ? -17.329 -3.277 34.418 1.00 95.38 88 THR A C 1
ATOM 690 O O . THR A 1 88 ? -17.264 -4.505 34.389 1.00 95.38 88 THR A O 1
ATOM 693 N N . MET A 1 89 ? -17.120 -2.522 33.348 1.00 96.62 89 MET A N 1
ATOM 694 C CA . MET A 1 89 ? -16.636 -3.059 32.083 1.00 96.62 89 MET A CA 1
ATOM 695 C C . MET A 1 89 ? -15.714 -2.032 31.448 1.00 96.62 89 MET A C 1
ATOM 697 O O . MET A 1 89 ? -16.151 -0.926 31.135 1.00 96.62 89 MET A O 1
ATOM 701 N N . THR A 1 90 ? -14.441 -2.387 31.312 1.00 97.81 90 THR A N 1
ATOM 702 C CA . THR A 1 90 ? -13.415 -1.462 30.852 1.00 97.81 90 THR A CA 1
ATOM 703 C C . THR A 1 90 ? -12.684 -1.972 29.623 1.00 97.81 90 THR A C 1
ATOM 705 O O . THR A 1 90 ? -12.388 -3.159 29.515 1.00 97.81 90 THR A O 1
ATOM 708 N N . LEU A 1 91 ? -12.376 -1.051 28.712 1.00 97.88 91 LEU A N 1
ATOM 709 C CA . LEU A 1 91 ? -11.518 -1.264 27.553 1.00 97.88 91 LEU A CA 1
ATOM 710 C C . LEU A 1 91 ? -10.135 -0.661 27.822 1.00 97.88 91 LEU A C 1
ATOM 712 O O . LEU A 1 91 ? -10.008 0.511 28.184 1.00 97.88 91 LEU A O 1
ATOM 716 N N . THR A 1 92 ? -9.095 -1.451 27.592 1.00 97.94 92 THR A N 1
ATOM 717 C CA . THR A 1 92 ? -7.708 -0.990 27.491 1.00 97.94 92 THR A CA 1
ATOM 718 C C . THR A 1 92 ? -7.190 -1.357 26.111 1.00 97.94 92 THR A C 1
ATOM 720 O O . THR A 1 92 ? -7.407 -2.478 25.671 1.00 97.94 92 THR A O 1
ATOM 723 N N . TYR A 1 93 ? -6.540 -0.433 25.409 1.00 97.94 93 TYR A N 1
ATOM 724 C CA . TYR A 1 93 ? -5.997 -0.702 24.078 1.00 97.94 93 TYR A CA 1
ATOM 725 C C . TYR A 1 93 ? -4.744 0.120 23.788 1.00 97.94 93 TYR A C 1
ATOM 727 O O . TYR A 1 93 ? -4.534 1.200 24.349 1.00 97.94 93 TYR A O 1
ATOM 735 N N . GLU A 1 94 ? -3.949 -0.369 22.845 1.00 97.44 94 GLU A N 1
ATOM 736 C CA . GLU A 1 94 ? -2.865 0.366 22.212 1.00 97.44 94 GLU A CA 1
ATOM 737 C C . GLU A 1 94 ? -2.765 0.032 20.723 1.00 97.44 94 GLU A C 1
ATOM 739 O O . GLU A 1 94 ? -3.105 -1.069 20.282 1.00 97.44 94 GLU A O 1
ATOM 744 N N . ILE A 1 95 ? -2.299 1.013 19.952 1.00 96.81 95 ILE A N 1
ATOM 745 C CA . ILE A 1 95 ? -2.017 0.853 18.531 1.00 96.81 95 ILE A CA 1
ATOM 746 C C . ILE A 1 95 ? -0.511 0.696 18.322 1.00 96.81 95 ILE A C 1
ATOM 748 O O . ILE A 1 95 ? 0.296 1.571 18.654 1.00 96.81 95 ILE A O 1
ATOM 752 N N . GLU A 1 96 ? -0.149 -0.420 17.715 1.00 95.50 96 GLU A N 1
ATOM 753 C CA . GLU A 1 96 ? 1.187 -0.796 17.288 1.00 95.50 96 GLU A CA 1
ATOM 754 C C . GLU A 1 96 ? 1.348 -0.584 15.770 1.00 95.50 96 GLU A C 1
ATOM 756 O O . GLU A 1 96 ? 0.360 -0.429 15.037 1.00 95.50 96 GLU A O 1
ATOM 761 N N . PRO A 1 97 ? 2.587 -0.565 15.252 1.00 96.31 97 PRO A N 1
ATOM 762 C CA . PRO A 1 97 ? 2.806 -0.599 13.815 1.00 96.31 97 PRO A CA 1
ATOM 763 C C . PRO A 1 97 ? 2.181 -1.844 13.176 1.00 96.31 97 PRO A C 1
ATOM 765 O O . PRO A 1 97 ? 2.184 -2.929 13.756 1.00 96.31 97 PRO A O 1
ATOM 768 N N . PHE A 1 98 ? 1.657 -1.690 11.960 1.00 96.81 98 PHE A N 1
ATOM 769 C CA . PHE A 1 98 ? 1.122 -2.818 11.200 1.00 96.81 98 PHE A CA 1
ATOM 770 C C . PHE A 1 98 ? 2.170 -3.907 11.017 1.00 96.81 98 PHE A C 1
ATOM 772 O O . PHE A 1 98 ? 3.309 -3.602 10.659 1.00 96.81 98 PHE A O 1
ATOM 779 N N . ARG A 1 99 ? 1.748 -5.163 11.177 1.00 94.69 99 ARG A N 1
ATOM 780 C CA . ARG A 1 99 ? 2.610 -6.335 11.059 1.00 94.69 99 ARG A CA 1
ATOM 781 C C . ARG A 1 99 ? 2.178 -7.225 9.896 1.00 94.69 99 ARG A C 1
ATOM 783 O O . ARG A 1 99 ? 1.143 -7.882 9.967 1.00 94.69 99 ARG A O 1
ATOM 790 N N . ALA A 1 100 ? 2.999 -7.310 8.855 1.00 93.56 100 ALA A N 1
ATOM 791 C CA . ALA A 1 100 ? 2.837 -8.269 7.766 1.00 93.56 100 ALA A CA 1
ATOM 792 C C . ALA A 1 100 ? 3.605 -9.566 8.050 1.00 93.56 100 ALA A C 1
ATOM 794 O O . ALA A 1 100 ? 4.670 -9.544 8.669 1.00 93.56 100 ALA A O 1
ATOM 795 N N . TYR A 1 101 ? 3.095 -10.682 7.526 1.00 92.88 101 TYR A N 1
ATOM 796 C CA . TYR A 1 101 ? 3.764 -11.992 7.566 1.00 92.88 101 TYR A CA 1
ATOM 797 C C . TYR A 1 101 ? 4.469 -12.353 6.245 1.00 92.88 101 TYR A C 1
ATOM 799 O O . TYR A 1 101 ? 5.029 -13.442 6.090 1.00 92.88 101 TYR A O 1
ATOM 807 N N . SER A 1 102 ? 4.427 -11.436 5.278 1.00 91.31 102 SER A N 1
ATOM 808 C CA . SER A 1 102 ? 5.029 -11.592 3.961 1.00 91.31 102 SER A CA 1
ATOM 809 C C . SER A 1 102 ? 5.213 -10.247 3.265 1.00 91.31 102 SER A C 1
ATOM 811 O O . SER A 1 102 ? 4.386 -9.350 3.444 1.00 91.31 102 SER A O 1
ATOM 813 N N . ARG A 1 103 ? 6.234 -10.130 2.412 1.00 87.38 103 ARG A N 1
ATOM 814 C CA . ARG A 1 103 ? 6.393 -9.019 1.458 1.00 87.38 103 ARG A CA 1
ATOM 815 C C . ARG A 1 103 ? 6.799 -9.538 0.078 1.00 87.38 103 ARG A C 1
ATOM 817 O O . ARG A 1 103 ? 7.386 -10.612 -0.034 1.00 87.38 103 ARG A O 1
ATOM 824 N N . ALA A 1 104 ? 6.502 -8.771 -0.967 1.00 82.69 104 ALA A N 1
ATOM 825 C CA . ALA A 1 104 ? 7.036 -9.036 -2.300 1.00 82.69 104 ALA A CA 1
ATOM 826 C C . ALA A 1 104 ? 8.526 -8.660 -2.340 1.00 82.69 104 ALA A C 1
ATOM 828 O O . ALA A 1 104 ? 8.892 -7.593 -1.842 1.00 82.69 104 ALA A O 1
ATOM 829 N N . ILE A 1 105 ? 9.371 -9.515 -2.921 1.00 70.25 105 ILE A N 1
ATOM 830 C CA . ILE A 1 105 ? 10.826 -9.283 -2.943 1.00 70.25 105 ILE A CA 1
ATOM 831 C C . ILE A 1 105 ? 11.285 -8.359 -4.069 1.00 70.25 105 ILE A C 1
ATOM 833 O O . ILE A 1 105 ? 12.286 -7.669 -3.915 1.00 70.25 105 ILE A O 1
ATOM 837 N N . GLU A 1 106 ? 10.559 -8.310 -5.188 1.00 63.56 106 GLU A N 1
ATOM 838 C CA . GLU A 1 106 ? 11.065 -7.695 -6.422 1.00 63.56 106 GLU A CA 1
ATOM 839 C C . GLU A 1 106 ? 9.943 -7.060 -7.259 1.00 63.56 106 GLU A C 1
ATOM 841 O O . GLU A 1 106 ? 9.793 -7.319 -8.442 1.00 63.56 106 GLU A O 1
ATOM 846 N N . GLY A 1 107 ? 9.133 -6.184 -6.667 1.00 56.78 107 GLY A N 1
ATOM 847 C CA . GLY A 1 107 ? 8.142 -5.386 -7.404 1.00 56.78 107 GLY A CA 1
ATOM 848 C C . GLY A 1 107 ? 8.756 -4.174 -8.114 1.00 56.78 107 GLY A C 1
ATOM 849 O O . GLY A 1 107 ? 8.359 -3.044 -7.841 1.00 56.78 107 GLY A O 1
ATOM 850 N N . GLY A 1 108 ? 9.759 -4.376 -8.968 1.00 54.09 108 GLY A N 1
ATOM 851 C CA . GLY A 1 108 ? 10.340 -3.320 -9.800 1.00 54.09 108 GLY A CA 1
ATOM 852 C C . GLY A 1 108 ? 9.667 -3.307 -11.166 1.00 54.09 108 GLY A C 1
ATOM 853 O O . GLY A 1 108 ? 9.927 -4.189 -11.977 1.00 54.09 108 GLY A O 1
ATOM 854 N N . GLY A 1 109 ? 8.784 -2.336 -11.411 1.00 53.59 109 GLY A N 1
ATOM 855 C CA . GLY A 1 109 ? 8.053 -2.216 -12.671 1.00 53.59 109 GLY A CA 1
ATOM 856 C C . GLY A 1 109 ? 8.998 -2.241 -13.871 1.00 53.59 109 GLY A C 1
ATOM 857 O O . GLY A 1 109 ? 9.904 -1.414 -13.970 1.00 53.59 109 GLY A O 1
ATOM 858 N N . ALA A 1 110 ? 8.784 -3.190 -14.781 1.00 51.66 110 ALA A N 1
ATOM 859 C CA . ALA A 1 110 ? 9.451 -3.180 -16.067 1.00 51.66 110 ALA A CA 1
ATOM 860 C C . ALA A 1 110 ? 8.993 -1.922 -16.812 1.00 51.66 110 ALA A C 1
ATOM 862 O O . ALA A 1 110 ? 7.889 -1.874 -17.357 1.00 51.66 110 ALA A O 1
ATOM 863 N N . LEU A 1 111 ? 9.826 -0.881 -16.816 1.00 53.16 111 LEU A N 1
ATOM 864 C CA . LEU A 1 111 ? 9.690 0.200 -17.776 1.00 53.16 111 LEU A CA 1
ATOM 865 C C . LEU A 1 111 ? 10.066 -0.394 -19.138 1.00 53.16 111 LEU A C 1
ATOM 867 O O . LEU A 1 111 ? 11.222 -0.355 -19.552 1.00 53.16 111 LEU A O 1
ATOM 871 N N . VAL A 1 112 ? 9.102 -1.029 -19.806 1.00 55.28 112 VAL A N 1
ATOM 872 C CA . VAL A 1 112 ? 9.247 -1.423 -21.209 1.00 55.28 112 VAL A CA 1
ATOM 873 C C . VAL A 1 112 ? 8.988 -0.172 -22.034 1.00 55.28 112 VAL A C 1
ATOM 875 O O . VAL A 1 112 ? 7.934 -0.009 -22.642 1.00 55.28 112 VAL A O 1
ATOM 878 N N . ASP A 1 113 ? 9.951 0.746 -22.019 1.00 51.53 113 ASP A N 1
ATOM 879 C CA . ASP A 1 113 ? 10.024 1.754 -23.063 1.00 51.53 113 ASP A CA 1
ATOM 880 C C . ASP A 1 113 ? 10.466 1.011 -24.325 1.00 51.53 113 ASP A C 1
ATOM 882 O O . ASP A 1 113 ? 11.645 0.718 -24.535 1.00 51.53 113 ASP A O 1
ATOM 886 N N . SER A 1 114 ? 9.502 0.628 -25.162 1.00 55.31 114 SER A N 1
ATOM 887 C CA . SER A 1 114 ? 9.801 0.338 -26.557 1.00 55.31 114 SER A CA 1
ATOM 888 C C . SER A 1 114 ? 10.391 1.619 -27.132 1.00 55.31 114 SER A C 1
ATOM 890 O O . SER A 1 114 ? 9.668 2.594 -27.349 1.00 55.31 114 SER A O 1
ATOM 892 N N . THR A 1 115 ? 11.708 1.650 -27.323 1.00 57.94 115 THR A N 1
ATOM 893 C CA . THR A 1 115 ? 12.391 2.803 -27.894 1.00 57.94 115 THR A CA 1
ATOM 894 C C . THR A 1 115 ? 11.919 2.967 -29.334 1.00 57.94 115 THR A C 1
ATOM 896 O O . THR A 1 115 ? 12.409 2.332 -30.264 1.00 57.94 115 THR A O 1
ATOM 899 N N . SER A 1 116 ? 10.925 3.833 -29.533 1.00 56.53 116 SER A N 1
ATOM 900 C CA . SER A 1 116 ? 10.668 4.448 -30.829 1.00 56.53 116 SER A CA 1
ATOM 901 C C . SER A 1 116 ? 11.843 5.382 -31.102 1.00 56.53 116 SER A C 1
ATOM 903 O O . SER A 1 116 ? 11.776 6.582 -30.835 1.00 56.53 116 SER A O 1
ATOM 905 N N . ALA A 1 117 ? 12.954 4.830 -31.585 1.00 58.25 117 ALA A N 1
ATOM 906 C CA . ALA A 1 117 ? 14.037 5.642 -32.102 1.00 58.25 117 ALA A CA 1
ATOM 907 C C . ALA A 1 117 ? 13.528 6.308 -33.389 1.00 58.25 117 ALA A C 1
ATOM 909 O O . ALA A 1 117 ? 13.337 5.654 -34.416 1.00 58.25 117 ALA A O 1
ATOM 910 N N . GLY A 1 118 ? 13.247 7.613 -33.312 1.00 58.41 118 GLY A N 1
ATOM 911 C CA . GLY A 1 118 ? 13.006 8.429 -34.498 1.00 58.41 118 GLY A CA 1
ATOM 912 C C . GLY A 1 118 ? 14.183 8.253 -35.453 1.00 58.41 118 GLY A C 1
ATOM 913 O O . GLY A 1 118 ? 15.332 8.310 -35.012 1.00 58.41 118 GLY A O 1
ATOM 914 N N . GLY A 1 119 ? 13.889 7.961 -36.723 1.00 60.28 119 GLY A N 1
ATOM 915 C CA . GLY A 1 119 ? 14.900 7.658 -37.737 1.00 60.28 119 GLY A CA 1
ATOM 916 C C . GLY A 1 119 ? 16.050 8.665 -37.708 1.00 60.28 119 GLY A C 1
ATOM 917 O O . GLY A 1 119 ? 15.831 9.872 -37.576 1.00 60.28 119 GLY A O 1
ATOM 918 N N . ALA A 1 120 ? 17.277 8.159 -37.781 1.00 64.56 120 ALA A N 1
ATOM 919 C CA . ALA A 1 120 ? 18.484 8.962 -37.691 1.00 64.56 120 ALA A CA 1
ATOM 920 C C . ALA A 1 120 ? 19.262 8.851 -39.000 1.00 64.56 120 ALA A C 1
ATOM 922 O O . ALA A 1 120 ? 19.614 7.756 -39.436 1.00 64.56 120 ALA A O 1
ATOM 923 N N . VAL A 1 121 ? 19.576 10.000 -39.596 1.00 65.06 121 VAL A N 1
ATOM 924 C CA . VAL A 1 121 ? 20.552 10.073 -40.683 1.00 65.06 121 VAL A CA 1
ATOM 925 C C . VAL A 1 121 ? 21.936 10.067 -40.048 1.00 65.06 121 VAL A C 1
ATOM 927 O O . VAL A 1 121 ? 22.365 11.059 -39.454 1.00 65.06 121 VAL A O 1
ATOM 930 N N . VAL A 1 122 ? 22.639 8.941 -40.155 1.00 63.66 122 VAL A N 1
ATOM 931 C CA . VAL A 1 122 ? 24.014 8.829 -39.664 1.00 63.66 122 VAL A CA 1
ATOM 932 C C . VAL A 1 122 ? 24.949 9.173 -40.815 1.00 63.66 122 VAL A C 1
ATOM 934 O O . VAL A 1 122 ? 25.131 8.403 -41.759 1.00 63.66 122 VAL A O 1
ATOM 937 N N . LYS A 1 123 ? 25.561 10.357 -40.743 1.00 59.28 123 LYS A N 1
ATOM 938 C CA . LYS A 1 123 ? 26.680 10.707 -41.620 1.00 59.28 123 LYS A CA 1
ATOM 939 C C . LYS A 1 123 ? 27.949 10.100 -41.045 1.00 59.28 123 LYS A C 1
ATOM 941 O O . LYS A 1 123 ? 28.403 10.496 -39.973 1.00 59.28 123 LYS A O 1
ATOM 946 N N . SER A 1 124 ? 28.518 9.141 -41.766 1.00 55.81 124 SER A N 1
ATOM 947 C CA . SER A 1 124 ? 29.833 8.587 -41.440 1.00 55.81 124 SER A CA 1
ATOM 948 C C . SER A 1 124 ? 30.854 9.727 -41.469 1.00 55.81 124 SER A C 1
ATOM 950 O O . SER A 1 124 ? 30.887 10.491 -42.440 1.00 55.81 124 SER A O 1
ATOM 952 N N . THR A 1 125 ? 31.676 9.871 -40.427 1.00 55.16 125 THR A N 1
ATOM 953 C CA . THR A 1 125 ? 32.779 10.838 -40.440 1.00 55.16 125 THR A CA 1
ATOM 954 C C . THR A 1 125 ? 33.686 10.538 -41.631 1.00 55.16 125 THR A C 1
ATOM 956 O O . THR A 1 125 ? 33.981 9.382 -41.934 1.00 55.16 125 THR A O 1
ATOM 959 N N . SER A 1 126 ? 34.056 11.597 -42.352 1.00 54.28 126 SER A N 1
ATOM 960 C CA . SER A 1 126 ? 34.854 11.571 -43.578 1.00 54.28 126 SER A CA 1
ATOM 961 C C . SER A 1 126 ? 36.009 10.572 -43.479 1.00 54.28 126 SER A C 1
ATOM 963 O O . SER A 1 126 ? 36.983 10.824 -42.767 1.00 54.28 126 SER A O 1
ATOM 965 N N . SER A 1 127 ? 35.909 9.445 -44.187 1.00 55.25 127 SER A N 1
ATOM 966 C CA . SER A 1 127 ? 37.050 8.548 -44.348 1.00 55.25 127 SER A CA 1
ATOM 967 C C . SER A 1 127 ? 38.038 9.224 -45.291 1.00 55.25 127 SER A C 1
ATOM 969 O O . SER A 1 127 ? 37.692 9.601 -46.411 1.00 55.25 127 SER A O 1
ATOM 971 N N . GLY A 1 128 ? 39.236 9.472 -44.763 1.00 55.19 128 GLY A N 1
ATOM 972 C CA . GLY A 1 128 ? 40.277 10.271 -45.393 1.00 55.19 128 GLY A CA 1
ATOM 973 C C . GLY A 1 128 ? 40.637 9.790 -46.794 1.00 55.19 128 GLY A C 1
ATOM 974 O O . GLY A 1 128 ? 40.818 8.598 -47.034 1.00 55.19 128 GLY A O 1
ATOM 975 N N . GLY A 1 129 ? 40.775 10.747 -47.708 1.00 53.97 129 GLY A N 1
ATOM 976 C CA . GLY A 1 129 ? 41.370 10.561 -49.019 1.00 53.97 129 GLY A CA 1
ATOM 977 C C . GLY A 1 129 ? 42.789 10.042 -48.854 1.00 53.97 129 GLY A C 1
ATOM 978 O O . GLY A 1 129 ? 43.692 10.762 -48.429 1.00 53.97 129 GLY A O 1
ATOM 979 N N . GLY A 1 130 ? 42.962 8.760 -49.149 1.00 61.12 130 GLY A N 1
ATOM 980 C CA . GLY A 1 130 ? 44.255 8.105 -49.227 1.00 61.12 130 GLY A CA 1
ATOM 981 C C . GLY A 1 130 ? 44.703 8.027 -50.679 1.00 61.12 130 GLY A C 1
ATOM 982 O O . GLY A 1 130 ? 43.951 7.586 -51.548 1.00 61.12 130 GLY A O 1
ATOM 983 N N . SER A 1 131 ? 45.944 8.425 -50.939 1.00 59.34 131 SER A N 1
ATOM 984 C CA . SER A 1 131 ? 46.620 8.089 -52.189 1.00 59.34 131 SER A CA 1
ATOM 985 C C . SER A 1 131 ? 47.090 6.637 -52.107 1.00 59.34 131 SER A C 1
ATOM 987 O O . SER A 1 131 ? 47.800 6.275 -51.167 1.00 59.34 131 SER A O 1
ATOM 989 N N . THR A 1 132 ? 46.686 5.798 -53.062 1.00 60.94 132 THR A N 1
ATOM 990 C CA . THR A 1 132 ? 47.176 4.415 -53.173 1.00 60.94 132 THR A CA 1
ATOM 991 C C . THR A 1 132 ? 48.021 4.284 -54.437 1.00 60.94 132 THR A C 1
ATOM 993 O O . THR A 1 132 ? 47.601 4.659 -55.533 1.00 60.94 132 THR A O 1
ATOM 996 N N . GLN A 1 133 ? 49.250 3.787 -54.286 1.00 57.59 133 GLN A N 1
ATOM 997 C CA . GLN A 1 133 ? 50.084 3.403 -55.425 1.00 57.59 133 GLN A CA 1
ATOM 998 C C . GLN A 1 133 ? 49.542 2.092 -55.987 1.00 57.59 133 GLN A C 1
ATOM 1000 O O . GLN A 1 133 ? 49.583 1.066 -55.311 1.00 57.59 133 GLN A O 1
ATOM 1005 N N . THR A 1 134 ? 49.014 2.121 -57.209 1.00 60.22 134 THR A N 1
ATOM 1006 C CA . THR A 1 134 ? 48.330 0.958 -57.796 1.00 60.22 134 THR A CA 1
ATOM 1007 C C . THR A 1 134 ? 49.283 -0.027 -58.469 1.00 60.22 134 THR A C 1
ATOM 1009 O O . THR A 1 134 ? 48.909 -1.174 -58.690 1.00 60.22 134 THR A O 1
ATOM 1012 N N . SER A 1 135 ? 50.513 0.387 -58.787 1.00 60.09 135 SER A N 1
ATOM 1013 C CA . SER A 1 135 ? 51.523 -0.482 -59.403 1.00 60.09 135 SER A CA 1
ATOM 1014 C C . SER A 1 135 ? 52.888 0.206 -59.476 1.00 60.09 135 SER A C 1
ATOM 1016 O O . SER A 1 135 ? 52.986 1.337 -59.960 1.00 60.09 135 SER A O 1
ATOM 1018 N N . SER A 1 136 ? 53.941 -0.497 -59.055 1.00 56.69 136 SER A N 1
ATOM 1019 C CA . SER A 1 136 ? 55.332 -0.204 -59.409 1.00 56.69 136 SER A CA 1
ATOM 1020 C C . SER A 1 136 ? 55.797 -1.247 -60.426 1.00 56.69 136 SER A C 1
ATOM 1022 O O . SER A 1 136 ? 56.023 -2.412 -60.102 1.00 56.69 136 SER A O 1
ATOM 1024 N N . SER A 1 137 ? 55.899 -0.845 -61.689 1.00 59.81 137 SER A N 1
ATOM 1025 C CA . SER A 1 137 ? 56.405 -1.728 -62.738 1.00 59.81 137 SER A CA 1
ATOM 1026 C C . SER A 1 137 ? 57.930 -1.675 -62.716 1.00 59.81 137 SER A C 1
ATOM 1028 O O . SER A 1 137 ? 58.530 -0.704 -63.177 1.00 59.81 137 SER A O 1
ATOM 1030 N N . GLY A 1 138 ? 58.560 -2.705 -62.141 1.00 57.12 138 GLY A N 1
ATOM 1031 C CA . GLY A 1 138 ? 60.014 -2.867 -62.143 1.00 57.12 138 GLY A CA 1
ATOM 1032 C C . GLY A 1 138 ? 60.559 -2.826 -63.571 1.00 57.12 138 GLY A C 1
ATOM 1033 O O . GLY A 1 138 ? 60.078 -3.554 -64.438 1.00 57.12 138 GLY A O 1
ATOM 1034 N N . GLY A 1 139 ? 61.531 -1.943 -63.815 1.00 57.41 139 GLY A N 1
ATOM 1035 C CA . GLY A 1 139 ? 62.139 -1.755 -65.131 1.00 57.41 139 GLY A CA 1
ATOM 1036 C C . GLY A 1 139 ? 62.719 -3.066 -65.654 1.00 57.41 139 GLY A C 1
ATOM 1037 O O . GLY A 1 139 ? 63.657 -3.608 -65.072 1.00 57.41 139 GLY A O 1
ATOM 1038 N N . GLY A 1 140 ? 62.140 -3.573 -66.737 1.00 60.66 140 GLY A N 1
ATOM 1039 C CA . GLY A 1 140 ? 62.582 -4.776 -67.426 1.00 60.66 140 GLY A CA 1
ATOM 1040 C C . GLY A 1 140 ? 62.915 -4.458 -68.876 1.00 60.66 140 GLY A C 1
ATOM 1041 O O . GLY A 1 140 ? 62.185 -3.728 -69.549 1.00 60.66 140 GLY A O 1
ATOM 1042 N N . THR A 1 141 ? 64.022 -5.005 -69.361 1.00 58.09 141 THR A N 1
ATOM 1043 C CA . THR A 1 141 ? 64.358 -5.033 -70.784 1.00 58.09 141 THR A CA 1
ATOM 1044 C C . THR A 1 141 ? 63.520 -6.106 -71.471 1.00 58.09 141 THR A C 1
ATOM 1046 O O . THR A 1 141 ? 63.518 -7.265 -71.059 1.00 58.09 141 THR A O 1
ATOM 1049 N N . THR A 1 142 ? 62.783 -5.725 -72.515 1.00 60.78 142 THR A N 1
ATOM 1050 C CA . THR A 1 142 ? 62.042 -6.677 -73.357 1.00 60.78 142 THR A CA 1
ATOM 1051 C C . THR A 1 142 ? 62.738 -6.763 -74.711 1.00 60.78 142 THR A C 1
ATOM 1053 O O . THR A 1 142 ? 62.806 -5.766 -75.430 1.00 60.78 142 THR A O 1
ATOM 1056 N N . ALA A 1 143 ? 63.257 -7.941 -75.063 1.00 56.75 143 ALA A N 1
ATOM 1057 C CA . ALA A 1 143 ? 63.798 -8.196 -76.395 1.00 56.75 143 ALA A CA 1
ATOM 1058 C C . ALA A 1 143 ? 62.628 -8.250 -77.388 1.00 56.75 143 ALA A C 1
ATOM 1060 O O . ALA A 1 143 ? 61.772 -9.130 -77.302 1.00 56.75 143 ALA A O 1
ATOM 1061 N N . THR A 1 144 ? 62.547 -7.277 -78.295 1.00 58.50 144 THR A N 1
ATOM 1062 C CA . THR A 1 144 ? 61.345 -7.080 -79.129 1.00 58.50 144 THR A CA 1
ATOM 1063 C C . THR A 1 144 ? 61.318 -7.959 -80.379 1.00 58.50 144 THR A C 1
ATOM 1065 O O . THR A 1 144 ? 60.243 -8.191 -80.926 1.00 58.50 144 THR A O 1
ATOM 1068 N N . SER A 1 145 ? 62.457 -8.518 -80.801 1.00 59.41 145 SER A N 1
ATOM 1069 C CA . SER A 1 145 ? 62.522 -9.507 -81.886 1.00 59.41 145 SER A CA 1
ATOM 1070 C C . SER A 1 145 ? 63.945 -10.038 -82.076 1.00 59.41 145 SER A C 1
ATOM 1072 O O . SER A 1 145 ? 64.886 -9.249 -82.163 1.00 59.41 145 SER A O 1
ATOM 1074 N N . SER A 1 146 ? 64.097 -11.358 -82.213 1.00 56.31 146 SER A N 1
ATOM 1075 C CA . SER A 1 146 ? 65.295 -12.002 -82.761 1.00 56.31 146 SER A CA 1
ATOM 1076 C C . SER A 1 146 ? 64.991 -12.485 -84.181 1.00 56.31 146 SER A C 1
ATOM 1078 O O . SER A 1 146 ? 64.340 -13.505 -84.397 1.00 56.31 146 SER A O 1
ATOM 1080 N N . SER A 1 147 ? 65.430 -11.733 -85.186 1.00 59.81 147 SER A N 1
ATOM 1081 C CA . SER A 1 147 ? 65.393 -12.196 -86.572 1.00 59.81 147 SER A CA 1
ATOM 1082 C C . SER A 1 147 ? 66.576 -13.141 -86.803 1.00 59.81 147 SER A C 1
ATOM 1084 O O . SER A 1 147 ? 67.739 -12.737 -86.782 1.00 59.81 147 SER A O 1
ATOM 1086 N N . GLY A 1 148 ? 66.279 -14.433 -86.983 1.00 58.47 148 GLY A N 1
ATOM 1087 C CA . GLY A 1 148 ? 67.269 -15.440 -87.365 1.00 58.47 148 GLY A CA 1
ATOM 1088 C C . GLY A 1 148 ? 67.931 -15.054 -88.688 1.00 58.47 148 GLY A C 1
ATOM 1089 O O . GLY A 1 148 ? 67.239 -14.786 -89.669 1.00 58.47 148 GLY A O 1
ATOM 1090 N N . GLY A 1 149 ? 69.264 -14.981 -88.699 1.00 61.22 149 GLY A N 1
ATOM 1091 C CA . GLY A 1 149 ? 70.035 -14.680 -89.906 1.00 61.22 149 GLY A CA 1
ATOM 1092 C C . GLY A 1 149 ? 69.742 -15.692 -91.017 1.00 61.22 149 GLY A C 1
ATOM 1093 O O . GLY A 1 149 ? 69.543 -16.877 -90.750 1.00 61.22 149 GLY A O 1
ATOM 1094 N N . GLY A 1 150 ? 69.700 -15.226 -92.263 1.00 65.50 150 GLY A N 1
ATOM 1095 C CA . GLY A 1 150 ? 69.363 -16.046 -93.423 1.00 65.50 150 GLY A CA 1
ATOM 1096 C C . GLY A 1 150 ? 70.077 -15.576 -94.685 1.00 65.50 150 GLY A C 1
ATOM 1097 O O . GLY A 1 150 ? 70.451 -14.409 -94.810 1.00 65.50 150 GLY A O 1
ATOM 1098 N N . VAL A 1 151 ? 70.274 -16.502 -95.624 1.00 63.59 151 VAL A N 1
ATOM 1099 C CA . VAL A 1 151 ? 70.853 -16.213 -96.941 1.00 63.59 151 VAL A CA 1
ATOM 1100 C C . VAL A 1 151 ? 69.732 -15.786 -97.881 1.00 63.59 151 VAL A C 1
ATOM 1102 O O . VAL A 1 151 ? 68.833 -16.571 -98.177 1.00 63.59 151 VAL A O 1
ATOM 1105 N N . ALA A 1 152 ? 69.800 -14.550 -98.372 1.00 63.16 152 ALA A N 1
ATOM 1106 C CA . ALA A 1 152 ? 68.931 -14.076 -99.441 1.00 63.16 152 ALA A CA 1
ATOM 1107 C C . ALA A 1 152 ? 69.630 -14.317 -100.788 1.00 63.16 152 ALA A C 1
ATOM 1109 O O . ALA A 1 152 ? 70.746 -13.845 -101.016 1.00 63.16 152 ALA A O 1
ATOM 1110 N N . THR A 1 153 ? 68.985 -15.072 -101.678 1.00 62.97 153 THR A N 1
ATOM 1111 C CA . THR A 1 153 ? 69.451 -15.279 -103.061 1.00 62.97 153 THR A CA 1
ATOM 1112 C C . THR A 1 153 ? 68.730 -14.281 -103.958 1.00 62.97 153 THR A C 1
ATOM 1114 O O . THR A 1 153 ? 67.498 -14.242 -103.950 1.00 62.97 153 THR A O 1
ATOM 1117 N N . SER A 1 154 ? 69.458 -13.449 -104.706 1.00 60.00 154 SER A N 1
ATOM 1118 C CA . SER A 1 154 ? 68.811 -12.532 -105.650 1.00 60.00 154 SER A CA 1
ATOM 1119 C C . SER A 1 154 ? 68.272 -13.287 -106.868 1.00 60.00 154 SER A C 1
ATOM 1121 O O . SER A 1 154 ? 68.800 -14.324 -107.273 1.00 60.00 154 SER A O 1
ATOM 1123 N N . THR A 1 155 ? 67.181 -12.771 -107.438 1.00 57.75 155 THR A N 1
ATOM 1124 C CA . THR A 1 155 ? 66.481 -13.335 -108.598 1.00 57.75 155 THR A CA 1
ATOM 1125 C C . THR A 1 155 ? 67.442 -13.619 -109.753 1.00 57.75 155 THR A C 1
ATOM 1127 O O . THR A 1 155 ? 68.226 -12.754 -110.141 1.00 57.75 155 THR A O 1
ATOM 1130 N N . GLN A 1 156 ? 67.349 -14.833 -110.298 1.00 54.69 156 GLN A N 1
ATOM 1131 C CA . GLN A 1 156 ? 68.132 -15.341 -111.420 1.00 54.69 156 GLN A CA 1
ATOM 1132 C C . GLN A 1 156 ? 68.053 -14.381 -112.613 1.00 54.69 156 GLN A C 1
ATOM 1134 O O . GLN A 1 156 ? 67.006 -14.254 -113.246 1.00 54.69 156 GLN A O 1
ATOM 1139 N N . SER A 1 157 ? 69.155 -13.690 -112.915 1.00 59.53 157 SER A N 1
ATOM 1140 C CA . SER A 1 157 ? 69.227 -12.851 -114.111 1.00 59.53 157 SER A CA 1
ATOM 1141 C C . SER A 1 157 ? 69.438 -13.783 -115.306 1.00 59.53 157 SER A C 1
ATOM 1143 O O . SER A 1 157 ? 70.506 -14.381 -115.463 1.00 59.53 157 SER A O 1
ATOM 1145 N N . GLY A 1 158 ? 68.361 -14.012 -116.061 1.00 57.00 158 GLY A N 1
ATOM 1146 C CA . GLY A 1 158 ? 68.315 -14.946 -117.183 1.00 57.00 158 GLY A CA 1
ATOM 1147 C C . GLY A 1 158 ? 69.280 -14.549 -118.298 1.00 57.00 158 GLY A C 1
ATOM 1148 O O . GLY A 1 158 ? 69.312 -13.394 -118.718 1.00 57.00 158 GLY A O 1
ATOM 1149 N N . GLY A 1 159 ? 70.071 -15.517 -118.761 1.00 60.28 159 GLY A N 1
ATOM 1150 C CA . GLY A 1 159 ? 70.986 -15.366 -119.885 1.00 60.28 159 GLY A CA 1
ATOM 1151 C C . GLY A 1 159 ? 70.262 -14.929 -121.158 1.00 60.28 159 GLY A C 1
ATOM 1152 O O . GLY A 1 159 ? 69.250 -15.516 -121.541 1.00 60.28 159 GLY A O 1
ATOM 1153 N N . GLY A 1 160 ? 70.777 -13.881 -121.797 1.00 68.31 160 GLY A N 1
ATOM 1154 C CA . GLY A 1 160 ? 70.250 -13.322 -123.038 1.00 68.31 160 GLY A CA 1
ATOM 1155 C C . GLY A 1 160 ? 71.248 -13.453 -124.184 1.00 68.31 160 GLY A C 1
ATOM 1156 O O . GLY A 1 160 ? 72.458 -13.582 -123.974 1.00 68.31 160 GLY A O 1
ATOM 1157 N N . THR A 1 161 ? 70.729 -13.409 -125.407 1.00 65.62 161 THR A N 1
ATOM 1158 C CA . THR A 1 161 ? 71.521 -13.227 -126.629 1.00 65.62 161 THR A CA 1
ATOM 1159 C C . THR A 1 161 ? 71.393 -11.782 -127.091 1.00 65.62 161 THR A C 1
ATOM 1161 O O . THR A 1 161 ? 70.286 -11.259 -127.205 1.00 65.62 161 THR A O 1
ATOM 1164 N N . THR A 1 162 ? 72.526 -11.136 -127.364 1.00 67.38 162 THR A N 1
ATOM 1165 C CA . THR A 1 162 ? 72.578 -9.737 -127.811 1.00 67.38 162 THR A CA 1
ATOM 1166 C C . THR A 1 162 ? 73.184 -9.690 -129.214 1.00 67.38 162 THR A C 1
ATOM 1168 O O . THR A 1 162 ? 74.241 -10.278 -129.458 1.00 67.38 162 THR A O 1
ATOM 1171 N N . GLN A 1 163 ? 72.510 -9.023 -130.157 1.00 64.81 163 GLN A N 1
ATOM 1172 C CA . GLN A 1 163 ? 73.058 -8.741 -131.492 1.00 64.81 163 GLN A CA 1
ATOM 1173 C C . GLN A 1 163 ? 74.126 -7.650 -131.357 1.00 64.81 163 GLN A C 1
ATOM 1175 O O . GLN A 1 163 ? 73.867 -6.614 -130.748 1.00 64.81 163 GLN A O 1
ATOM 1180 N N . SER A 1 164 ? 75.330 -7.891 -131.879 1.00 65.19 164 SER A N 1
ATOM 1181 C CA . SER A 1 164 ? 76.467 -6.973 -131.715 1.00 65.19 164 SER A CA 1
ATOM 1182 C C . SER A 1 164 ? 76.608 -5.955 -132.851 1.00 65.19 164 SER A C 1
ATOM 1184 O O . SER A 1 164 ? 77.393 -5.019 -132.722 1.00 65.19 164 SER A O 1
ATOM 1186 N N . SER A 1 165 ? 75.865 -6.109 -133.950 1.00 63.28 165 SER A N 1
ATOM 1187 C CA . SER A 1 165 ? 75.812 -5.124 -135.037 1.00 63.28 165 SER A CA 1
ATOM 1188 C C . SER A 1 165 ? 74.541 -5.266 -135.879 1.00 63.28 165 SER A C 1
ATOM 1190 O O . SER A 1 165 ? 74.130 -6.378 -136.215 1.00 63.28 165 SER A O 1
ATOM 1192 N N . GLU A 1 166 ? 73.931 -4.133 -136.240 1.00 60.28 166 GLU A N 1
ATOM 1193 C CA . GLU A 1 166 ? 72.887 -4.082 -137.266 1.00 60.28 166 GLU A CA 1
ATOM 1194 C C . GLU A 1 166 ? 73.526 -4.150 -138.655 1.00 60.28 166 GLU A C 1
ATOM 1196 O O . GLU A 1 166 ? 74.599 -3.598 -138.905 1.00 60.28 166 GLU A O 1
ATOM 1201 N N . ALA A 1 167 ? 72.875 -4.884 -139.548 1.00 61.84 167 ALA A N 1
ATOM 1202 C CA . ALA A 1 167 ? 73.393 -5.221 -140.857 1.00 61.84 167 ALA A CA 1
ATOM 1203 C C . ALA A 1 167 ? 73.450 -3.939 -141.728 1.00 61.84 167 ALA A C 1
ATOM 1205 O O . ALA A 1 167 ? 72.411 -3.416 -142.137 1.00 61.84 167 ALA A O 1
ATOM 1206 N N . GLY A 1 168 ? 74.664 -3.423 -141.969 1.00 63.91 168 GLY A N 1
ATOM 1207 C CA . GLY A 1 168 ? 74.990 -2.085 -142.500 1.00 63.91 168 GLY A CA 1
ATOM 1208 C C . GLY A 1 168 ? 74.622 -1.769 -143.958 1.00 63.91 168 GLY A C 1
ATOM 1209 O O . GLY A 1 168 ? 75.236 -0.883 -144.547 1.00 63.91 168 GLY A O 1
ATOM 1210 N N . GLY A 1 169 ? 73.619 -2.441 -144.520 1.00 66.69 169 GLY A N 1
ATOM 1211 C CA . GLY A 1 169 ? 73.001 -2.099 -145.801 1.00 66.69 169 GLY A CA 1
ATOM 1212 C C . GLY A 1 169 ? 73.803 -2.508 -147.041 1.00 66.69 169 GLY A C 1
ATOM 1213 O O . GLY A 1 169 ? 75.031 -2.559 -147.047 1.00 66.69 169 GLY A O 1
ATOM 1214 N N . ASP A 1 170 ? 73.072 -2.817 -148.111 1.00 73.69 170 ASP A N 1
ATOM 1215 C CA . ASP A 1 170 ? 73.626 -3.307 -149.373 1.00 73.69 170 ASP A CA 1
ATOM 1216 C C . ASP A 1 170 ? 74.050 -2.137 -150.290 1.00 73.69 170 ASP A C 1
ATOM 1218 O O . ASP A 1 170 ? 73.279 -1.189 -150.456 1.00 73.69 170 ASP A O 1
ATOM 1222 N N . HIS A 1 171 ? 75.262 -2.166 -150.865 1.00 75.19 171 HIS A N 1
ATOM 1223 C CA . HIS A 1 171 ? 75.756 -1.111 -151.769 1.00 75.19 171 HIS A CA 1
ATOM 1224 C C . HIS A 1 171 ? 76.630 -1.613 -152.935 1.00 75.19 171 HIS A C 1
ATOM 1226 O O . HIS A 1 171 ? 77.398 -2.571 -152.806 1.00 75.19 171 HIS A O 1
ATOM 1232 N N . ASP A 1 172 ? 76.549 -0.904 -154.067 1.00 81.38 172 ASP A N 1
ATOM 1233 C CA . ASP A 1 172 ? 77.425 -1.075 -155.226 1.00 81.38 172 ASP A CA 1
ATOM 1234 C C . ASP A 1 172 ? 78.667 -0.161 -155.154 1.00 81.38 172 ASP A C 1
ATOM 1236 O O . ASP A 1 172 ? 78.702 0.850 -154.443 1.00 81.38 172 ASP A O 1
ATOM 1240 N N . HIS A 1 173 ? 79.723 -0.516 -155.891 1.00 79.88 173 HIS A N 1
ATOM 1241 C CA . HIS A 1 173 ? 80.990 0.216 -155.869 1.00 79.88 173 HIS A CA 1
ATOM 1242 C C . HIS A 1 173 ? 81.196 1.024 -157.155 1.00 79.88 173 HIS A C 1
ATOM 1244 O O . HIS A 1 173 ? 81.004 0.529 -158.266 1.00 79.88 173 HIS A O 1
ATOM 1250 N N . LEU A 1 174 ? 81.648 2.272 -157.010 1.00 80.25 174 LEU A N 1
ATOM 1251 C CA . LEU A 1 174 ? 82.117 3.112 -158.114 1.00 80.25 174 LEU A CA 1
ATOM 1252 C C . LEU A 1 174 ? 83.531 2.689 -158.530 1.00 80.25 174 LEU A C 1
ATOM 1254 O O . LEU A 1 174 ? 84.447 2.729 -157.714 1.00 80.25 174 LEU A O 1
ATOM 1258 N N . VAL A 1 175 ? 83.705 2.314 -159.796 1.00 80.88 175 VAL A N 1
ATOM 1259 C CA . VAL A 1 175 ? 84.963 1.780 -160.343 1.00 80.88 175 VAL A CA 1
ATOM 1260 C C . VAL A 1 175 ? 85.736 2.849 -161.120 1.00 80.88 175 VAL A C 1
ATOM 1262 O O . VAL A 1 175 ? 86.939 2.989 -160.927 1.00 80.88 175 VAL A O 1
ATOM 1265 N N . PHE A 1 176 ? 85.057 3.647 -161.952 1.00 78.44 176 PHE A N 1
ATOM 1266 C CA . PHE A 1 176 ? 85.667 4.783 -162.655 1.00 78.44 176 PHE A CA 1
ATOM 1267 C C . PHE A 1 176 ? 84.767 6.009 -162.593 1.00 78.44 176 PHE A C 1
ATOM 1269 O O . PHE A 1 176 ? 83.547 5.905 -162.724 1.00 78.44 176 PHE A O 1
ATOM 1276 N N . ARG A 1 177 ? 85.378 7.180 -162.404 1.00 77.06 177 ARG A N 1
ATOM 1277 C CA . ARG A 1 177 ? 84.676 8.460 -162.347 1.00 77.06 177 ARG A CA 1
ATOM 1278 C C . ARG A 1 177 ? 84.984 9.285 -163.590 1.00 77.06 177 ARG A C 1
ATOM 1280 O O . ARG A 1 177 ? 86.147 9.411 -163.963 1.00 77.06 177 ARG A O 1
ATOM 1287 N N . GLU A 1 178 ? 83.956 9.875 -164.183 1.00 73.75 178 GLU A N 1
ATOM 1288 C CA . GLU A 1 178 ? 84.123 10.858 -165.247 1.00 73.75 178 GLU A CA 1
ATOM 1289 C C . GLU A 1 178 ? 84.770 12.139 -164.704 1.00 73.75 178 GLU A C 1
ATOM 1291 O O . GLU A 1 178 ? 84.421 12.637 -163.628 1.00 73.75 178 GLU A O 1
ATOM 1296 N N . VAL A 1 179 ? 85.720 12.677 -165.464 1.00 69.81 179 VAL A N 1
ATOM 1297 C CA . VAL A 1 179 ? 86.401 13.936 -165.165 1.00 69.81 179 VAL A CA 1
ATOM 1298 C C . VAL A 1 179 ? 86.420 14.808 -166.414 1.00 69.81 179 VAL A C 1
ATOM 1300 O O . VAL A 1 179 ? 86.664 14.315 -167.513 1.00 69.81 179 VAL A O 1
ATOM 1303 N N . ASP A 1 180 ? 86.180 16.105 -166.237 1.00 65.25 180 ASP A N 1
ATOM 1304 C CA . ASP A 1 180 ? 86.262 17.092 -167.312 1.00 65.25 180 ASP A CA 1
ATOM 1305 C C . ASP A 1 180 ? 87.712 17.582 -167.416 1.00 65.25 180 ASP A C 1
ATOM 1307 O O . ASP A 1 180 ? 88.168 18.436 -166.653 1.00 65.25 180 ASP A O 1
ATOM 1311 N N . SER A 1 181 ? 88.492 16.933 -168.279 1.00 64.75 181 SER A N 1
ATOM 1312 C CA . SER A 1 181 ? 89.900 17.253 -168.501 1.00 64.75 181 SER A CA 1
ATOM 1313 C C . SER A 1 181 ? 90.154 17.398 -169.997 1.00 64.75 181 SER A C 1
ATOM 1315 O O . SER A 1 181 ? 89.925 16.466 -170.765 1.00 64.75 181 SER A O 1
ATOM 1317 N N . SER A 1 182 ? 90.618 18.580 -170.410 1.00 60.12 182 SER A N 1
ATOM 1318 C CA . SER A 1 182 ? 90.876 18.919 -171.810 1.00 60.12 182 SER A CA 1
ATOM 1319 C C . SER A 1 182 ? 92.376 18.975 -172.091 1.00 60.12 182 SER A C 1
ATOM 1321 O O . SER A 1 182 ? 93.135 19.674 -171.419 1.00 60.12 182 SER A O 1
ATOM 1323 N N . GLY A 1 183 ? 92.800 18.212 -173.092 1.00 62.12 183 GLY A N 1
ATOM 1324 C CA . GLY A 1 183 ? 94.179 18.084 -173.549 1.00 62.12 183 GLY A CA 1
ATOM 1325 C C . GLY A 1 183 ? 94.270 17.000 -174.626 1.00 62.12 183 GLY A C 1
ATOM 1326 O O . GLY A 1 183 ? 93.290 16.289 -174.856 1.00 62.12 183 GLY A O 1
ATOM 1327 N N . PRO A 1 184 ? 95.411 16.848 -175.320 1.00 60.94 184 PRO A N 1
ATOM 1328 C CA . PRO A 1 184 ? 95.583 15.764 -176.278 1.00 60.94 184 PRO A CA 1
ATOM 1329 C C . PRO A 1 184 ? 95.484 14.419 -175.547 1.00 60.94 184 PRO A C 1
ATOM 1331 O O . PRO A 1 184 ? 96.387 14.025 -174.809 1.00 60.94 184 PRO A O 1
ATOM 1334 N N . VAL A 1 185 ? 94.368 13.716 -175.735 1.00 64.19 185 VAL A N 1
ATOM 1335 C CA . VAL A 1 185 ? 94.156 12.403 -175.127 1.00 64.19 185 VAL A CA 1
ATOM 1336 C C . VAL A 1 185 ? 94.812 11.359 -176.016 1.00 64.19 185 VAL A C 1
ATOM 1338 O O . VAL A 1 185 ? 94.502 11.241 -177.201 1.00 64.19 185 VAL A O 1
ATOM 1341 N N . ARG A 1 186 ? 95.734 10.583 -175.447 1.00 64.12 186 ARG A N 1
ATOM 1342 C CA . ARG A 1 186 ? 96.297 9.419 -176.127 1.00 64.12 186 ARG A CA 1
ATOM 1343 C C . ARG A 1 186 ? 95.413 8.221 -175.806 1.00 64.12 186 ARG A C 1
ATOM 1345 O O . ARG A 1 186 ? 95.403 7.765 -174.666 1.00 64.12 186 ARG A O 1
ATOM 1352 N N . THR A 1 187 ? 94.665 7.728 -176.789 1.00 66.94 187 THR A N 1
ATOM 1353 C CA . THR A 1 187 ? 93.774 6.579 -176.589 1.00 66.94 187 THR A CA 1
ATOM 1354 C C . THR A 1 187 ? 94.592 5.348 -176.201 1.00 66.94 187 THR A C 1
ATOM 1356 O O . THR A 1 187 ? 95.464 4.902 -176.949 1.00 66.94 187 THR A O 1
ATOM 1359 N N . LEU A 1 188 ? 94.320 4.808 -175.014 1.00 63.25 188 LEU A N 1
ATOM 1360 C CA . LEU A 1 188 ? 94.885 3.559 -174.511 1.00 63.25 188 LEU A CA 1
ATOM 1361 C C . LEU A 1 188 ? 93.742 2.561 -174.331 1.00 63.25 188 LEU A C 1
ATOM 1363 O O . LEU A 1 188 ? 92.705 2.902 -173.767 1.00 63.25 188 LEU A O 1
ATOM 1367 N N . ARG A 1 189 ? 93.922 1.332 -174.821 1.00 65.94 189 ARG A N 1
ATOM 1368 C CA . ARG A 1 189 ? 92.954 0.245 -174.630 1.00 65.94 189 ARG A CA 1
ATOM 1369 C C . ARG A 1 189 ? 93.309 -0.497 -173.349 1.00 65.94 189 ARG A C 1
ATOM 1371 O O . ARG A 1 189 ? 94.438 -0.967 -173.212 1.00 65.94 189 ARG A O 1
ATOM 1378 N N . TYR A 1 190 ? 92.350 -0.604 -172.435 1.00 67.56 190 TYR A N 1
ATOM 1379 C CA . TYR A 1 190 ? 92.496 -1.368 -171.198 1.00 67.56 190 TYR A CA 1
ATOM 1380 C C . TYR A 1 190 ? 91.709 -2.674 -171.317 1.00 67.56 190 TYR A C 1
ATOM 1382 O O . TYR A 1 190 ? 90.560 -2.679 -171.761 1.00 67.56 190 TYR A O 1
ATOM 1390 N N . GLN A 1 191 ? 92.334 -3.786 -170.934 1.00 70.69 191 GLN A N 1
ATOM 1391 C CA . GLN A 1 191 ? 91.675 -5.084 -170.831 1.00 70.69 191 GLN A CA 1
ATOM 1392 C C . GLN A 1 191 ? 91.328 -5.347 -169.364 1.00 70.69 191 GLN A C 1
ATOM 1394 O O . GLN A 1 191 ? 92.181 -5.172 -168.491 1.00 70.69 191 GLN A O 1
ATOM 1399 N N . GLY A 1 192 ? 90.085 -5.756 -169.092 1.00 70.75 192 GLY A N 1
ATOM 1400 C CA . GLY A 1 192 ? 89.679 -6.162 -167.747 1.00 70.75 192 GLY A CA 1
ATOM 1401 C C . GLY A 1 192 ? 90.536 -7.324 -167.236 1.00 70.75 192 GLY A C 1
ATOM 1402 O O . GLY A 1 192 ? 90.923 -8.204 -168.010 1.00 70.75 192 GLY A O 1
ATOM 1403 N N . ALA A 1 193 ? 90.831 -7.332 -165.933 1.00 68.50 193 ALA A N 1
ATOM 1404 C CA . ALA A 1 193 ? 91.563 -8.431 -165.306 1.00 68.50 193 ALA A CA 1
ATOM 1405 C C . ALA A 1 193 ? 90.896 -9.782 -165.637 1.00 68.50 193 ALA A C 1
ATOM 1407 O O . ALA A 1 193 ? 89.673 -9.863 -165.753 1.00 68.50 193 ALA A O 1
ATOM 1408 N N . SER A 1 194 ? 91.704 -10.830 -165.822 1.00 72.12 194 SER A N 1
ATOM 1409 C CA . SER A 1 194 ? 91.239 -12.180 -166.192 1.00 72.12 194 SER A CA 1
ATOM 1410 C C . SER A 1 194 ? 90.568 -12.270 -167.571 1.00 72.12 194 SER A C 1
ATOM 1412 O O . SER A 1 194 ? 89.555 -12.944 -167.734 1.00 72.12 194 SER A O 1
ATOM 1414 N N . SER A 1 195 ? 91.145 -11.598 -168.573 1.00 62.88 195 SER A N 1
ATOM 1415 C CA . SER A 1 195 ? 90.682 -11.645 -169.971 1.00 62.88 195 SER A CA 1
ATOM 1416 C C . SER A 1 195 ? 89.293 -11.035 -170.203 1.00 62.88 195 SER A C 1
ATOM 1418 O O . SER A 1 195 ? 88.645 -11.343 -171.203 1.00 62.88 195 SER A O 1
ATOM 1420 N N . GLY A 1 196 ? 88.850 -10.149 -169.304 1.00 65.31 196 GLY A N 1
ATOM 1421 C CA . GLY A 1 196 ? 87.600 -9.405 -169.443 1.00 65.31 196 GLY A CA 1
ATOM 1422 C C . GLY A 1 196 ? 87.570 -8.530 -170.701 1.00 65.31 196 GLY A C 1
ATOM 1423 O O . GLY A 1 196 ? 88.602 -8.278 -171.328 1.00 65.31 196 GLY A O 1
ATOM 1424 N N . GLY A 1 197 ? 86.371 -8.077 -171.080 1.00 68.38 197 GLY A N 1
ATOM 1425 C CA . GLY A 1 197 ? 86.141 -7.301 -172.303 1.00 68.38 197 GLY A CA 1
ATOM 1426 C C . GLY A 1 197 ? 87.096 -6.111 -172.474 1.00 68.38 197 GLY A C 1
ATOM 1427 O O . GLY A 1 197 ? 87.588 -5.538 -171.498 1.00 68.38 197 GLY A O 1
ATOM 1428 N N . ILE A 1 198 ? 87.372 -5.749 -173.731 1.00 70.88 198 ILE A N 1
ATOM 1429 C CA . ILE A 1 198 ? 88.184 -4.570 -174.052 1.00 70.88 198 ILE A CA 1
ATOM 1430 C C . ILE A 1 198 ? 87.337 -3.320 -173.826 1.00 70.88 198 ILE A C 1
ATOM 1432 O O . ILE A 1 198 ? 86.268 -3.182 -174.420 1.00 70.88 198 ILE A O 1
ATOM 1436 N N . LEU A 1 199 ? 87.841 -2.404 -173.000 1.00 69.62 199 LEU A N 1
ATOM 1437 C CA . LEU A 1 199 ? 87.224 -1.106 -172.773 1.00 69.62 199 LEU A CA 1
ATOM 1438 C C . LEU A 1 199 ? 87.859 -0.078 -173.715 1.00 69.62 199 LEU A C 1
ATOM 1440 O O . LEU A 1 199 ? 89.032 0.279 -173.575 1.00 69.62 199 LEU A O 1
ATOM 1444 N N . GLU A 1 200 ? 87.076 0.377 -174.687 1.00 65.50 200 GLU A N 1
ATOM 1445 C CA . GLU A 1 200 ? 87.408 1.490 -175.572 1.00 65.50 200 GLU A CA 1
ATOM 1446 C C . GLU A 1 200 ? 86.367 2.587 -175.354 1.00 65.50 200 GLU A C 1
ATOM 1448 O O . GLU A 1 200 ? 85.173 2.365 -175.535 1.00 65.50 200 GLU A O 1
ATOM 1453 N N . LEU A 1 201 ? 86.816 3.751 -174.890 1.00 65.38 201 LEU A N 1
ATOM 1454 C CA . LEU A 1 201 ? 85.946 4.866 -174.533 1.00 65.38 201 LEU A CA 1
ATOM 1455 C C . LEU A 1 201 ? 86.203 6.004 -175.517 1.00 65.38 201 LEU A C 1
ATOM 1457 O O . LEU A 1 201 ? 87.232 6.674 -175.446 1.00 65.38 201 LEU A O 1
ATOM 1461 N N . MET A 1 202 ? 85.271 6.216 -176.445 1.00 58.09 202 MET A N 1
ATOM 1462 C CA . MET A 1 202 ? 85.274 7.358 -177.356 1.00 58.09 202 MET A CA 1
ATOM 1463 C C . MET A 1 202 ? 84.031 8.210 -177.101 1.00 58.09 202 MET A C 1
ATOM 1465 O O . MET A 1 202 ? 82.950 7.885 -177.571 1.00 58.09 202 MET A O 1
ATOM 1469 N N . GLY A 1 203 ? 84.222 9.284 -176.330 1.00 58.81 203 GLY A N 1
ATOM 1470 C CA . GLY A 1 203 ? 83.329 10.440 -176.208 1.00 58.81 203 GLY A CA 1
ATOM 1471 C C . GLY A 1 203 ? 81.840 10.171 -175.969 1.00 58.81 203 GLY A C 1
ATOM 1472 O O . GLY A 1 203 ? 81.073 10.191 -176.924 1.00 58.81 203 GLY A O 1
ATOM 1473 N N . SER A 1 204 ? 81.440 10.040 -174.695 1.00 51.22 204 SER A N 1
ATOM 1474 C CA . SER A 1 204 ? 80.241 10.662 -174.086 1.00 51.22 204 SER A CA 1
ATOM 1475 C C . SER A 1 204 ? 79.934 10.044 -172.704 1.00 51.22 204 SER A C 1
ATOM 1477 O O . SER A 1 204 ? 79.409 8.936 -172.654 1.00 51.22 204 SER A O 1
ATOM 1479 N N . GLY A 1 205 ? 80.189 10.794 -171.620 1.00 60.22 205 GLY A N 1
ATOM 1480 C CA . GLY A 1 205 ? 79.350 10.903 -170.409 1.00 60.22 205 GLY A CA 1
ATOM 1481 C C . GLY A 1 205 ? 79.130 9.685 -169.498 1.00 60.22 205 GLY A C 1
ATOM 1482 O O . GLY A 1 205 ? 78.305 8.836 -169.820 1.00 60.22 205 GLY A O 1
ATOM 1483 N N . GLY A 1 206 ? 79.716 9.676 -168.291 1.00 73.69 206 GLY A N 1
ATOM 1484 C CA . GLY A 1 206 ? 79.237 8.887 -167.142 1.00 73.69 206 GLY A CA 1
ATOM 1485 C C . GLY A 1 206 ? 80.287 8.145 -166.292 1.00 73.69 206 GLY A C 1
ATOM 1486 O O . GLY A 1 206 ? 81.355 7.748 -166.751 1.00 73.69 206 GLY A O 1
ATOM 1487 N N . ASN A 1 207 ? 79.935 7.900 -165.023 1.00 80.94 207 ASN A N 1
ATOM 1488 C CA . ASN A 1 207 ? 80.666 7.048 -164.074 1.00 80.94 207 ASN A CA 1
ATOM 1489 C C . ASN A 1 207 ? 80.412 5.545 -164.329 1.00 80.94 207 ASN A C 1
ATOM 1491 O O . ASN A 1 207 ? 79.286 5.156 -164.624 1.00 80.94 207 ASN A O 1
ATOM 1495 N N . ILE A 1 208 ? 81.406 4.684 -164.091 1.00 80.38 208 ILE A N 1
ATOM 1496 C CA . ILE A 1 208 ? 81.295 3.217 -164.214 1.00 80.38 208 ILE A CA 1
ATOM 1497 C C . ILE A 1 208 ? 81.215 2.584 -162.816 1.00 80.38 208 ILE A C 1
ATOM 1499 O O . ILE A 1 208 ? 82.089 2.836 -161.986 1.00 80.38 208 ILE A O 1
ATOM 1503 N N . ARG A 1 209 ? 80.200 1.747 -162.554 1.00 81.25 209 ARG A N 1
ATOM 1504 C CA . ARG A 1 209 ? 79.976 1.012 -161.287 1.00 81.25 209 ARG A CA 1
ATOM 1505 C C . ARG A 1 209 ? 80.015 -0.510 -161.484 1.00 81.25 209 ARG A C 1
ATOM 1507 O O . ARG A 1 209 ? 79.973 -0.984 -162.618 1.00 81.25 209 ARG A O 1
ATOM 1514 N N . THR A 1 210 ? 80.110 -1.275 -160.394 1.00 79.50 210 THR A N 1
ATOM 1515 C CA . THR A 1 210 ? 79.967 -2.741 -160.422 1.00 79.50 210 THR A CA 1
ATOM 1516 C C . THR A 1 210 ? 78.549 -3.153 -160.824 1.00 79.50 210 THR A C 1
ATOM 1518 O O . THR A 1 210 ? 77.587 -2.452 -160.534 1.00 79.50 210 THR A O 1
ATOM 1521 N N . ALA A 1 211 ? 78.403 -4.308 -161.480 1.00 74.62 211 ALA A N 1
ATOM 1522 C CA . ALA A 1 211 ? 77.098 -4.776 -161.963 1.00 74.62 211 ALA A CA 1
ATOM 1523 C C . ALA A 1 211 ? 76.125 -5.218 -160.844 1.00 74.62 211 ALA A C 1
ATOM 1525 O O . ALA A 1 211 ? 74.936 -5.376 -161.108 1.00 74.62 211 ALA A O 1
ATOM 1526 N N . GLY A 1 212 ? 76.614 -5.441 -159.619 1.00 76.81 212 GLY A N 1
ATOM 1527 C CA . GLY A 1 212 ? 75.828 -5.915 -158.479 1.00 76.81 212 GLY A CA 1
ATOM 1528 C C . GLY A 1 212 ? 76.447 -5.528 -157.132 1.00 76.81 212 GLY A C 1
ATOM 1529 O O . GLY A 1 212 ? 77.561 -4.996 -157.085 1.00 76.81 212 GLY A O 1
ATOM 1530 N N . SER A 1 213 ? 75.694 -5.796 -156.065 1.00 78.38 213 SER A N 1
ATOM 1531 C CA . SER A 1 213 ? 75.940 -5.357 -154.687 1.00 78.38 213 SER A CA 1
ATOM 1532 C C . SER A 1 213 ? 76.478 -6.493 -153.793 1.00 78.38 213 SER A C 1
ATOM 1534 O O . SER A 1 213 ? 76.268 -7.664 -154.109 1.00 78.38 213 SER A O 1
ATOM 1536 N N . SER A 1 214 ? 77.198 -6.171 -152.708 1.00 71.56 214 SER A N 1
ATOM 1537 C CA . SER A 1 214 ? 77.921 -7.156 -151.862 1.00 71.56 214 SER A CA 1
ATOM 1538 C C . SER A 1 214 ? 77.068 -7.924 -150.830 1.00 71.56 214 SER A C 1
ATOM 1540 O O . SER A 1 214 ? 77.547 -8.899 -150.250 1.00 71.56 214 SER A O 1
ATOM 1542 N N . GLY A 1 215 ? 75.814 -7.533 -150.603 1.00 72.12 215 GLY A N 1
ATOM 1543 C CA . GLY A 1 215 ? 74.877 -8.142 -149.652 1.00 72.12 215 GLY A CA 1
ATOM 1544 C C . GLY A 1 215 ? 75.109 -7.771 -148.176 1.00 72.12 215 GLY A C 1
ATOM 1545 O O . GLY A 1 215 ? 76.146 -7.228 -147.799 1.00 72.12 215 GLY A O 1
ATOM 1546 N N . ASN A 1 216 ? 74.119 -8.076 -147.320 1.00 74.31 216 ASN A N 1
ATOM 1547 C CA . ASN A 1 216 ? 74.062 -7.661 -145.907 1.00 74.31 216 ASN A CA 1
ATOM 1548 C C . ASN A 1 216 ? 74.174 -8.848 -144.910 1.00 74.31 216 ASN A C 1
ATOM 1550 O O . ASN A 1 216 ? 73.611 -9.907 -145.185 1.00 74.31 216 ASN A O 1
ATOM 1554 N N . HIS A 1 217 ? 74.838 -8.692 -143.746 1.00 68.62 217 HIS A N 1
ATOM 1555 C CA . HIS A 1 217 ? 74.940 -9.735 -142.690 1.00 68.62 217 HIS A CA 1
ATOM 1556 C C . HIS A 1 217 ? 75.043 -9.179 -141.245 1.00 68.62 217 HIS A C 1
ATOM 1558 O O . HIS A 1 217 ? 75.349 -8.003 -141.061 1.00 68.62 217 HIS A O 1
ATOM 1564 N N . SER A 1 218 ? 74.797 -10.021 -140.220 1.00 73.19 218 SER A N 1
ATOM 1565 C CA . SER A 1 218 ? 74.871 -9.664 -138.782 1.00 73.19 218 SER A CA 1
ATOM 1566 C C . SER A 1 218 ? 75.551 -10.730 -137.894 1.00 73.19 218 SER A C 1
ATOM 1568 O O . SER A 1 218 ? 75.779 -11.861 -138.328 1.00 73.19 218 SER A O 1
ATOM 1570 N N . HIS A 1 219 ? 75.864 -10.362 -136.639 1.00 75.06 219 HIS A N 1
ATOM 1571 C CA . HIS A 1 219 ? 76.516 -11.211 -135.625 1.00 75.06 219 HIS A CA 1
ATOM 1572 C C . HIS A 1 219 ? 75.809 -11.159 -134.256 1.00 75.06 219 HIS A C 1
ATOM 1574 O O . HIS A 1 219 ? 75.285 -10.120 -133.851 1.00 75.06 219 HIS A O 1
ATOM 1580 N N . SER A 1 220 ? 75.866 -12.262 -133.496 1.00 77.31 220 SER A N 1
ATOM 1581 C CA . SER A 1 220 ? 75.294 -12.369 -132.140 1.00 77.31 220 SER A CA 1
ATOM 1582 C C . SER A 1 220 ? 76.217 -13.061 -131.134 1.00 77.31 220 SER A C 1
ATOM 1584 O O . SER A 1 220 ? 76.940 -13.987 -131.504 1.00 77.31 220 SER A O 1
ATOM 1586 N N . VAL A 1 221 ? 76.116 -12.680 -129.852 1.00 77.44 221 VAL A N 1
ATOM 1587 C CA . VAL A 1 221 ? 76.854 -13.271 -128.713 1.00 77.44 221 VAL A CA 1
ATOM 1588 C C . VAL A 1 221 ? 75.882 -13.736 -127.616 1.00 77.44 221 VAL A C 1
ATOM 1590 O O . VAL A 1 221 ? 74.858 -13.094 -127.384 1.00 77.44 221 VAL A O 1
ATOM 1593 N N . SER A 1 222 ? 76.195 -14.849 -126.934 1.00 76.06 222 SER A N 1
ATOM 1594 C CA . SER A 1 222 ? 75.368 -15.459 -125.874 1.00 76.06 222 SER A CA 1
ATOM 1595 C C . SER A 1 222 ? 76.025 -15.363 -124.490 1.00 76.06 222 SER A C 1
ATOM 1597 O O . SER A 1 222 ? 77.205 -15.686 -124.357 1.00 76.06 222 SER A O 1
ATOM 1599 N N . ILE A 1 223 ? 75.255 -14.994 -123.455 1.00 74.06 223 ILE A N 1
ATOM 1600 C CA . ILE A 1 223 ? 75.719 -14.878 -122.057 1.00 74.06 223 ILE A CA 1
ATOM 1601 C C . ILE A 1 223 ? 74.947 -15.865 -121.148 1.00 74.06 223 ILE A C 1
ATOM 1603 O O . ILE A 1 223 ? 73.719 -15.792 -121.114 1.00 74.06 223 ILE A O 1
ATOM 1607 N N . PRO A 1 224 ? 75.611 -16.771 -120.393 1.00 76.69 224 PRO A N 1
ATOM 1608 C CA . PRO A 1 224 ? 74.942 -17.715 -119.484 1.00 76.69 224 PRO A CA 1
ATOM 1609 C C . PRO A 1 224 ? 74.306 -17.072 -118.237 1.00 76.69 224 PRO A C 1
ATOM 1611 O O . PRO A 1 224 ? 74.802 -16.075 -117.708 1.00 76.69 224 PRO A O 1
ATOM 1614 N N . SER A 1 225 ? 73.249 -17.702 -117.714 1.00 76.69 225 SER A N 1
ATOM 1615 C CA . SER A 1 225 ? 72.610 -17.319 -116.444 1.00 76.69 225 SER A CA 1
ATOM 1616 C C . SER A 1 225 ? 73.538 -17.533 -115.239 1.00 76.69 225 SER A C 1
ATOM 1618 O O . SER A 1 225 ? 74.228 -18.550 -115.162 1.00 76.69 225 SER A O 1
ATOM 1620 N N . HIS A 1 226 ? 73.489 -16.631 -114.254 1.00 72.69 226 HIS A N 1
ATOM 1621 C CA . HIS A 1 226 ? 74.185 -16.775 -112.966 1.00 72.69 226 HIS A CA 1
ATOM 1622 C C . HIS A 1 226 ? 73.376 -16.166 -111.802 1.00 72.69 226 HIS A C 1
ATOM 1624 O O . HIS A 1 226 ? 72.406 -15.437 -112.024 1.00 72.69 226 HIS A O 1
ATOM 1630 N N . THR A 1 227 ? 73.761 -16.478 -110.558 1.00 74.12 227 THR A N 1
ATOM 1631 C CA . THR A 1 227 ? 73.089 -16.027 -109.321 1.00 74.12 227 THR A CA 1
ATOM 1632 C C . THR A 1 227 ? 74.074 -15.425 -108.323 1.00 74.12 227 THR A C 1
ATOM 1634 O O . THR A 1 227 ? 75.244 -15.807 -108.309 1.00 74.12 227 THR A O 1
ATOM 1637 N N . HIS A 1 228 ? 73.579 -14.545 -107.445 1.00 73.44 228 HIS A N 1
ATOM 1638 C CA . HIS A 1 228 ? 74.347 -13.941 -106.351 1.00 73.44 228 HIS A CA 1
ATOM 1639 C C . HIS A 1 228 ? 73.697 -14.239 -104.997 1.00 73.44 228 HIS A C 1
ATOM 1641 O O . HIS A 1 228 ? 72.472 -14.199 -104.868 1.00 73.44 228 HIS A O 1
ATOM 1647 N N . ASN A 1 229 ? 74.530 -14.499 -103.987 1.00 75.62 229 ASN A N 1
ATOM 1648 C CA . ASN A 1 229 ? 74.099 -14.738 -102.611 1.00 75.62 229 ASN A CA 1
ATOM 1649 C C . ASN A 1 229 ? 74.563 -13.601 -101.703 1.00 75.62 229 ASN A C 1
ATOM 1651 O O . ASN A 1 229 ? 75.729 -13.206 -101.749 1.00 75.62 229 ASN A O 1
ATOM 1655 N N . PHE A 1 230 ? 73.668 -13.138 -100.832 1.00 74.94 230 PHE A N 1
ATOM 1656 C CA . PHE A 1 230 ? 73.959 -12.116 -99.831 1.00 74.94 230 PHE A CA 1
ATOM 1657 C C . PHE A 1 230 ? 73.708 -12.676 -98.432 1.00 74.94 230 PHE A C 1
ATOM 1659 O O . PHE A 1 230 ? 72.662 -13.274 -98.167 1.00 74.94 230 PHE A O 1
ATOM 1666 N N . ASN A 1 231 ? 74.679 -12.488 -97.537 1.00 72.12 231 ASN A N 1
ATOM 1667 C CA . ASN A 1 231 ? 74.595 -12.933 -96.150 1.00 72.12 231 ASN A CA 1
ATOM 1668 C C . ASN A 1 231 ? 74.263 -11.751 -95.234 1.00 72.12 231 ASN A C 1
ATOM 1670 O O . ASN A 1 231 ? 74.993 -10.759 -95.233 1.00 72.12 231 ASN A O 1
ATOM 1674 N N . VAL A 1 232 ? 73.195 -11.869 -94.440 1.00 73.56 232 VAL A N 1
ATOM 1675 C CA . VAL A 1 232 ? 72.810 -10.861 -93.442 1.00 73.56 232 VAL A CA 1
ATOM 1676 C C . VAL A 1 232 ? 73.005 -11.450 -92.039 1.00 73.56 232 VAL A C 1
ATOM 1678 O O . VAL A 1 232 ? 72.308 -12.406 -91.688 1.00 73.56 232 VAL A O 1
ATOM 1681 N N . PRO A 1 233 ? 73.938 -10.911 -91.227 1.00 75.94 233 PRO A N 1
ATOM 1682 C CA . PRO A 1 233 ? 74.168 -11.386 -89.865 1.00 75.94 233 PRO A CA 1
ATOM 1683 C C . PRO A 1 233 ? 72.936 -11.240 -88.964 1.00 75.94 233 PRO A C 1
ATOM 1685 O O . PRO A 1 233 ? 72.159 -10.289 -89.090 1.00 75.94 233 PRO A O 1
ATOM 1688 N N . SER A 1 234 ? 72.793 -12.156 -88.004 1.00 74.12 234 SER A N 1
ATOM 1689 C CA . SER A 1 234 ? 71.802 -12.032 -86.932 1.00 74.12 234 SER A CA 1
ATOM 1690 C C . SER A 1 234 ? 72.084 -10.795 -86.080 1.00 74.12 234 SER A C 1
ATOM 1692 O O . SER A 1 234 ? 73.232 -10.566 -85.695 1.00 74.12 234 SER A O 1
ATOM 1694 N N . HIS A 1 235 ? 71.044 -10.045 -85.728 1.00 69.81 235 HIS A N 1
ATOM 1695 C CA . HIS A 1 235 ? 71.141 -8.929 -84.790 1.00 69.81 235 HIS A CA 1
ATOM 1696 C C . HIS A 1 235 ? 69.923 -8.897 -83.859 1.00 69.81 235 HIS A C 1
ATOM 1698 O O . HIS A 1 235 ? 68.879 -9.474 -84.167 1.00 69.81 235 HIS A O 1
ATOM 1704 N N . SER A 1 236 ? 70.073 -8.236 -82.713 1.00 71.06 236 SER A N 1
ATOM 1705 C CA . SER A 1 236 ? 69.024 -8.059 -81.708 1.00 71.06 236 SER A CA 1
ATOM 1706 C C . SER A 1 236 ? 68.780 -6.580 -81.431 1.00 71.06 236 SER A C 1
ATOM 1708 O O . SER A 1 236 ? 69.682 -5.754 -81.579 1.00 71.06 236 SER A O 1
ATOM 1710 N N . HIS A 1 237 ? 67.554 -6.267 -81.011 1.00 71.62 237 HIS A N 1
ATOM 1711 C CA . HIS A 1 237 ? 67.158 -4.942 -80.538 1.00 71.62 237 HIS A CA 1
ATOM 1712 C C . HIS A 1 237 ? 66.637 -5.045 -79.110 1.00 71.62 237 HIS A C 1
ATOM 1714 O O . HIS A 1 237 ? 65.727 -5.833 -78.833 1.00 71.62 237 HIS A O 1
ATOM 1720 N N . ASP A 1 238 ? 67.186 -4.206 -78.236 1.00 74.12 238 ASP A N 1
ATOM 1721 C CA . ASP A 1 238 ? 66.770 -4.091 -76.844 1.00 74.12 238 ASP A CA 1
ATOM 1722 C C . ASP A 1 238 ? 66.099 -2.740 -76.606 1.00 74.12 238 ASP A C 1
ATOM 1724 O O . ASP A 1 238 ? 66.591 -1.692 -77.029 1.00 74.12 238 ASP A O 1
ATOM 1728 N N . VAL A 1 239 ? 64.967 -2.768 -75.902 1.00 75.62 239 VAL A N 1
ATOM 1729 C CA . VAL A 1 239 ? 64.252 -1.565 -75.472 1.00 75.62 239 VAL A CA 1
ATOM 1730 C C . VAL A 1 239 ? 64.204 -1.544 -73.950 1.00 75.62 239 VAL A C 1
ATOM 1732 O O . VAL A 1 239 ? 63.709 -2.479 -73.316 1.00 75.62 239 VAL A O 1
ATOM 1735 N N . THR A 1 240 ? 64.708 -0.455 -73.370 1.00 70.69 240 THR A N 1
ATOM 1736 C CA . THR A 1 240 ? 64.713 -0.225 -71.922 1.00 70.69 240 THR A CA 1
ATOM 1737 C C . THR A 1 240 ? 63.602 0.743 -71.548 1.00 70.69 240 THR A C 1
ATOM 1739 O O . THR A 1 240 ? 63.612 1.895 -71.983 1.00 70.69 240 THR A O 1
ATOM 1742 N N . ILE A 1 241 ? 62.673 0.298 -70.701 1.00 73.62 241 ILE A N 1
ATOM 1743 C CA . ILE A 1 241 ? 61.629 1.153 -70.126 1.00 73.62 241 ILE A CA 1
ATOM 1744 C C . ILE A 1 241 ? 62.002 1.455 -68.665 1.00 73.62 241 ILE A C 1
ATOM 1746 O O . ILE A 1 241 ? 62.063 0.524 -67.855 1.00 73.62 241 ILE A O 1
ATOM 1750 N N . PRO A 1 242 ? 62.276 2.727 -68.304 1.00 73.00 242 PRO A N 1
ATOM 1751 C CA . PRO A 1 242 ? 62.580 3.104 -66.928 1.00 73.00 242 PRO A CA 1
ATOM 1752 C C . PRO A 1 242 ? 61.435 2.784 -65.962 1.00 73.00 242 PRO A C 1
ATOM 1754 O O . PRO A 1 242 ? 60.256 2.786 -66.332 1.00 73.00 242 PRO A O 1
ATOM 1757 N N . ASN A 1 243 ? 61.792 2.566 -64.695 1.00 72.44 243 ASN A N 1
ATOM 1758 C CA . ASN A 1 243 ? 60.814 2.411 -63.624 1.00 72.44 243 ASN A CA 1
ATOM 1759 C C . ASN A 1 243 ? 59.938 3.671 -63.534 1.00 72.44 243 ASN A C 1
ATOM 1761 O O . ASN A 1 243 ? 60.455 4.789 -63.498 1.00 72.44 243 ASN A O 1
ATOM 1765 N N . HIS A 1 244 ? 58.624 3.487 -63.485 1.00 68.31 244 HIS A N 1
ATOM 1766 C CA . HIS A 1 244 ? 57.659 4.568 -63.330 1.00 68.31 244 HIS A CA 1
ATOM 1767 C C . HIS A 1 244 ? 56.552 4.154 -62.360 1.00 68.31 244 HIS A C 1
ATOM 1769 O O . HIS A 1 244 ? 56.301 2.970 -62.129 1.00 68.31 244 HIS A O 1
ATOM 1775 N N . GLN A 1 245 ? 55.913 5.157 -61.761 1.00 72.75 245 GLN A N 1
ATOM 1776 C CA . GLN A 1 245 ? 54.865 4.977 -60.762 1.00 72.75 245 GLN A CA 1
ATOM 1777 C C . GLN A 1 245 ? 53.549 5.555 -61.269 1.00 72.75 245 GLN A C 1
ATOM 1779 O O . GLN A 1 245 ? 53.523 6.626 -61.877 1.00 72.75 245 GLN A O 1
ATOM 1784 N N . HIS A 1 246 ? 52.457 4.857 -60.963 1.00 74.19 246 HIS A N 1
ATOM 1785 C CA . HIS A 1 246 ? 51.103 5.359 -61.153 1.00 74.19 246 HIS A CA 1
ATOM 1786 C C . HIS A 1 246 ? 50.482 5.705 -59.804 1.00 74.19 246 HIS A C 1
ATOM 1788 O O . HIS A 1 246 ? 50.507 4.902 -58.867 1.00 74.19 246 HIS A O 1
ATOM 1794 N N . THR A 1 247 ? 49.906 6.902 -59.734 1.00 74.56 247 THR A N 1
ATOM 1795 C CA . THR A 1 247 ? 49.196 7.399 -58.557 1.00 74.56 247 THR A CA 1
ATOM 1796 C C . THR A 1 247 ? 47.742 7.633 -58.925 1.00 74.56 247 THR A C 1
ATOM 1798 O O . THR A 1 247 ? 47.456 8.376 -59.865 1.00 74.56 247 THR A O 1
ATOM 1801 N N . VAL A 1 248 ? 46.828 7.031 -58.166 1.00 76.38 248 VAL A N 1
ATOM 1802 C CA . VAL A 1 248 ? 45.391 7.292 -58.279 1.00 76.38 248 VAL A CA 1
ATOM 1803 C C . VAL A 1 248 ? 44.952 8.095 -57.063 1.00 76.38 248 VAL A C 1
ATOM 1805 O O . VAL A 1 248 ? 45.133 7.667 -55.924 1.00 76.38 248 VAL A O 1
ATOM 1808 N N . ASN A 1 249 ? 44.385 9.275 -57.314 1.00 73.19 249 ASN A N 1
ATOM 1809 C CA . ASN A 1 249 ? 43.900 10.164 -56.267 1.00 73.19 249 ASN A CA 1
ATOM 1810 C C . ASN A 1 249 ? 42.380 10.040 -56.134 1.00 73.19 249 ASN A C 1
ATOM 1812 O O . ASN A 1 249 ? 41.654 10.370 -57.072 1.00 73.19 249 ASN A O 1
ATOM 1816 N N . ILE A 1 250 ? 41.910 9.591 -54.971 1.00 75.25 250 ILE A N 1
ATOM 1817 C CA . ILE A 1 250 ? 40.483 9.482 -54.656 1.00 75.25 250 ILE A CA 1
ATOM 1818 C C . ILE A 1 250 ? 40.129 10.640 -53.712 1.00 75.25 250 ILE A C 1
ATOM 1820 O O . ILE A 1 250 ? 40.620 10.661 -52.581 1.00 75.25 250 ILE A O 1
ATOM 1824 N N . PRO A 1 251 ? 39.317 11.622 -54.152 1.00 75.81 251 PRO A N 1
ATOM 1825 C CA . PRO A 1 251 ? 38.902 12.730 -53.301 1.00 75.81 251 PRO A CA 1
ATOM 1826 C C . PRO A 1 251 ? 38.150 12.260 -52.052 1.00 75.81 251 PRO A C 1
ATOM 1828 O O . PRO A 1 251 ? 37.503 11.207 -52.050 1.00 75.81 251 PRO A O 1
ATOM 1831 N N . ASN A 1 252 ? 38.180 13.090 -51.007 1.00 72.88 252 ASN A N 1
ATOM 1832 C CA . ASN A 1 252 ? 37.326 12.897 -49.839 1.00 72.88 252 ASN A CA 1
ATOM 1833 C C . ASN A 1 252 ? 35.864 12.811 -50.291 1.00 72.88 252 ASN A C 1
ATOM 1835 O O . ASN A 1 252 ? 35.372 13.698 -50.990 1.00 72.88 252 ASN A O 1
ATOM 1839 N N . HIS A 1 253 ? 35.171 11.768 -49.856 1.00 70.19 253 HIS A N 1
ATOM 1840 C CA . HIS A 1 253 ? 33.740 11.609 -50.065 1.00 70.19 253 HIS A CA 1
ATOM 1841 C C . HIS A 1 253 ? 33.061 11.235 -48.749 1.00 70.19 253 HIS A C 1
ATOM 1843 O O . HIS A 1 253 ? 33.707 10.835 -47.777 1.00 70.19 253 HIS A O 1
ATOM 1849 N N . THR A 1 254 ? 31.744 11.412 -48.708 1.00 72.81 254 THR A N 1
ATOM 1850 C CA . THR A 1 254 ? 30.910 11.106 -47.545 1.00 72.81 254 THR A CA 1
ATOM 1851 C C . THR A 1 254 ? 29.876 10.062 -47.916 1.00 72.81 254 THR A C 1
ATOM 1853 O O . THR A 1 254 ? 29.281 10.142 -48.990 1.00 72.81 254 THR A O 1
ATOM 1856 N N . HIS A 1 255 ? 29.619 9.133 -47.001 1.00 71.69 255 HIS A N 1
ATOM 1857 C CA . HIS A 1 255 ? 28.492 8.215 -47.100 1.00 71.69 255 HIS A CA 1
ATOM 1858 C C . HIS A 1 255 ? 27.377 8.682 -46.174 1.00 71.69 255 HIS A C 1
ATOM 1860 O O . HIS A 1 255 ? 27.595 8.887 -44.974 1.00 71.69 255 HIS A O 1
ATOM 1866 N N . GLU A 1 256 ? 26.194 8.838 -46.754 1.00 75.75 256 GLU A N 1
ATOM 1867 C CA . GLU A 1 256 ? 24.956 9.080 -46.031 1.00 75.75 256 GLU A CA 1
ATOM 1868 C C . GLU A 1 256 ? 24.195 7.761 -45.939 1.00 75.75 256 GLU A C 1
ATOM 1870 O O . GLU A 1 256 ? 23.937 7.117 -46.956 1.00 75.75 256 GLU A O 1
ATOM 1875 N N . ILE A 1 257 ? 23.907 7.335 -44.711 1.00 77.00 257 ILE A N 1
ATOM 1876 C CA . ILE A 1 257 ? 23.146 6.121 -44.439 1.00 77.00 257 ILE A CA 1
ATOM 1877 C C . ILE A 1 257 ? 21.839 6.560 -43.791 1.00 77.00 257 ILE A C 1
ATOM 1879 O O . ILE A 1 257 ? 21.844 7.158 -42.711 1.00 77.00 257 ILE A O 1
ATOM 1883 N N . ASP A 1 258 ? 20.738 6.274 -44.479 1.00 75.94 258 ASP A N 1
ATOM 1884 C CA . ASP A 1 258 ? 19.388 6.517 -43.987 1.00 75.94 258 ASP A CA 1
ATOM 1885 C C . ASP A 1 258 ? 18.879 5.266 -43.262 1.00 75.94 258 ASP A C 1
ATOM 1887 O O . ASP A 1 258 ? 18.829 4.177 -43.842 1.00 75.94 258 ASP A O 1
ATOM 1891 N N . ILE A 1 259 ? 18.548 5.413 -41.978 1.00 76.56 259 ILE A N 1
ATOM 1892 C CA . ILE A 1 259 ? 17.951 4.357 -41.158 1.00 76.56 259 ILE A CA 1
ATOM 1893 C C . ILE A 1 259 ? 16.508 4.782 -40.864 1.00 76.56 259 ILE A C 1
ATOM 1895 O O . ILE A 1 259 ? 16.294 5.641 -39.999 1.00 76.56 259 ILE A O 1
ATOM 1899 N N . PRO A 1 260 ? 15.512 4.184 -41.548 1.00 78.25 260 PRO A N 1
ATOM 1900 C CA . PRO A 1 260 ? 14.110 4.497 -41.321 1.00 78.25 260 PRO A CA 1
ATOM 1901 C C . PRO A 1 260 ? 13.700 4.299 -39.861 1.00 78.25 260 PRO A C 1
ATOM 1903 O O . PRO A 1 260 ? 14.254 3.459 -39.140 1.00 78.25 260 PRO A O 1
ATOM 1906 N N . ALA A 1 261 ? 12.677 5.047 -39.445 1.00 75.56 261 ALA A N 1
ATOM 1907 C CA . ALA A 1 261 ? 12.043 4.839 -38.152 1.00 75.56 261 ALA A CA 1
ATOM 1908 C C . ALA A 1 261 ? 11.573 3.381 -38.046 1.00 75.56 261 ALA A C 1
ATOM 1910 O O . ALA A 1 261 ? 10.835 2.886 -38.899 1.00 75.56 261 ALA A O 1
ATOM 1911 N N . HIS A 1 262 ? 12.017 2.697 -37.000 1.00 70.25 262 HIS A N 1
ATOM 1912 C CA . HIS A 1 262 ? 11.641 1.321 -36.715 1.00 70.25 262 HIS A CA 1
ATOM 1913 C C . HIS A 1 262 ? 11.340 1.177 -35.227 1.00 70.25 262 HIS A C 1
ATOM 1915 O O . HIS A 1 262 ? 11.823 1.948 -34.398 1.00 70.25 262 HIS A O 1
ATOM 1921 N N . ALA A 1 263 ? 10.508 0.194 -34.902 1.00 73.38 263 ALA A N 1
ATOM 1922 C CA . ALA A 1 263 ? 10.147 -0.132 -33.534 1.00 73.38 263 ALA A CA 1
ATOM 1923 C C . ALA A 1 263 ? 10.750 -1.484 -33.159 1.00 73.38 263 ALA A C 1
ATOM 1925 O O . ALA A 1 263 ? 10.712 -2.434 -33.944 1.00 73.38 263 ALA A O 1
ATOM 1926 N N . HIS A 1 264 ? 11.266 -1.576 -31.938 1.00 72.25 264 HIS A N 1
ATOM 1927 C CA . HIS A 1 264 ? 11.627 -2.850 -31.339 1.00 72.25 264 HIS A CA 1
ATOM 1928 C C . HIS A 1 264 ? 10.460 -3.358 -30.501 1.00 72.25 264 HIS A C 1
ATOM 1930 O O . HIS A 1 264 ? 10.010 -2.689 -29.571 1.00 72.25 264 HIS A O 1
ATOM 1936 N N . GLN A 1 265 ? 9.982 -4.556 -30.825 1.00 69.44 265 GLN A N 1
ATOM 1937 C CA . GLN A 1 265 ? 9.049 -5.269 -29.969 1.00 69.44 265 GLN A CA 1
ATOM 1938 C C . GLN A 1 265 ? 9.844 -6.065 -28.935 1.00 69.44 265 GLN A C 1
ATOM 1940 O O . GLN A 1 265 ? 10.576 -6.991 -29.279 1.00 69.44 265 GLN A O 1
ATOM 1945 N N . ILE A 1 266 ? 9.680 -5.711 -27.664 1.00 71.94 266 ILE A N 1
ATOM 1946 C CA . ILE A 1 266 ? 10.226 -6.466 -26.538 1.00 71.94 266 ILE A CA 1
ATOM 1947 C C . ILE A 1 266 ? 9.065 -7.258 -25.945 1.00 71.94 266 ILE A C 1
ATOM 1949 O O . ILE A 1 266 ? 8.085 -6.674 -25.492 1.00 71.94 266 ILE A O 1
ATOM 1953 N N . THR A 1 267 ? 9.156 -8.587 -25.983 1.00 69.25 267 THR A N 1
ATOM 1954 C CA . THR A 1 267 ? 8.169 -9.468 -25.343 1.00 69.25 267 THR A CA 1
ATOM 1955 C C . THR A 1 267 ? 8.796 -10.040 -24.083 1.00 69.25 267 THR A C 1
ATOM 1957 O O . THR A 1 267 ? 9.755 -10.805 -24.177 1.00 69.25 267 THR A O 1
ATOM 1960 N N . LEU A 1 268 ? 8.275 -9.652 -22.919 1.00 74.75 268 LEU A N 1
ATOM 1961 C CA . LEU A 1 268 ? 8.640 -10.256 -21.641 1.00 74.75 268 LEU A CA 1
ATOM 1962 C C . LEU A 1 268 ? 7.668 -11.420 -21.371 1.00 74.75 268 LEU A C 1
ATOM 1964 O O . LEU A 1 268 ? 6.463 -11.167 -21.331 1.00 74.75 268 LEU A O 1
ATOM 1968 N N . PRO A 1 269 ? 8.143 -12.676 -21.258 1.00 77.56 269 PRO A N 1
ATOM 1969 C CA . PRO A 1 269 ? 7.293 -13.802 -20.877 1.00 77.56 269 PRO A CA 1
ATOM 1970 C C . PRO A 1 269 ? 6.684 -13.608 -19.487 1.00 77.56 269 PRO A C 1
ATOM 1972 O O . PRO A 1 269 ? 7.268 -12.911 -18.658 1.00 77.56 269 PRO A O 1
ATOM 1975 N N . ASP A 1 270 ? 5.563 -14.280 -19.219 1.00 74.69 270 ASP A N 1
ATOM 1976 C CA . ASP A 1 270 ? 4.973 -14.319 -17.881 1.00 74.69 270 ASP A CA 1
ATOM 1977 C C . ASP A 1 270 ? 6.000 -14.838 -16.868 1.00 74.69 270 ASP A C 1
ATOM 1979 O O . ASP A 1 270 ? 6.577 -15.918 -17.030 1.00 74.69 270 ASP A O 1
ATOM 1983 N N . HIS A 1 271 ? 6.217 -14.072 -15.804 1.00 77.44 271 HIS A N 1
ATOM 1984 C CA . HIS A 1 271 ? 7.086 -14.445 -14.697 1.00 77.44 271 HIS A CA 1
ATOM 1985 C C . HIS A 1 271 ? 6.357 -14.271 -13.365 1.00 77.44 271 HIS A C 1
ATOM 1987 O O . HIS A 1 271 ? 5.411 -13.492 -13.238 1.00 77.44 271 HIS A O 1
ATOM 1993 N N . THR A 1 272 ? 6.803 -15.013 -12.356 1.00 74.31 272 THR A N 1
ATOM 1994 C CA . THR A 1 272 ? 6.304 -14.911 -10.983 1.00 74.31 272 THR A CA 1
ATOM 1995 C C . THR A 1 272 ? 7.358 -14.267 -10.102 1.00 74.31 272 THR A C 1
ATOM 1997 O O . THR A 1 272 ? 8.550 -14.504 -10.282 1.00 74.31 272 THR A O 1
ATOM 2000 N N . HIS A 1 273 ? 6.918 -13.486 -9.123 1.00 78.06 273 HIS A N 1
ATOM 2001 C CA . HIS A 1 273 ? 7.783 -13.033 -8.041 1.00 78.06 273 HIS A CA 1
ATOM 2002 C C . HIS A 1 273 ? 7.592 -13.945 -6.839 1.00 78.06 273 HIS A C 1
ATOM 2004 O O . HIS A 1 273 ? 6.453 -14.247 -6.471 1.00 78.06 273 HIS A O 1
ATOM 2010 N N . ASP A 1 274 ? 8.694 -14.348 -6.214 1.00 81.81 274 ASP A N 1
ATOM 2011 C CA . ASP A 1 274 ? 8.612 -15.064 -4.950 1.00 81.81 274 ASP A CA 1
ATOM 2012 C C . ASP A 1 274 ? 8.095 -14.131 -3.843 1.00 81.81 274 ASP A C 1
ATOM 2014 O O . ASP A 1 274 ? 8.164 -12.897 -3.912 1.00 81.81 274 ASP A O 1
ATOM 2018 N N . ILE A 1 275 ? 7.541 -14.734 -2.799 1.00 86.56 275 ILE A N 1
ATOM 2019 C CA . ILE A 1 275 ? 7.115 -14.031 -1.596 1.00 86.56 275 ILE A CA 1
ATOM 2020 C C . ILE A 1 275 ? 8.136 -14.324 -0.505 1.00 86.56 275 ILE A C 1
ATOM 2022 O O . ILE A 1 275 ? 8.401 -15.482 -0.185 1.00 86.56 275 ILE A O 1
ATOM 2026 N N . GLU A 1 276 ? 8.692 -13.279 0.103 1.00 88.31 276 GLU A N 1
ATOM 2027 C CA . GLU A 1 276 ? 9.528 -13.446 1.287 1.00 88.31 276 GLU A CA 1
ATOM 2028 C C . GLU A 1 276 ? 8.629 -13.533 2.511 1.00 88.31 276 GLU A C 1
ATOM 2030 O O . GLU A 1 276 ? 7.948 -12.572 2.883 1.00 88.31 276 GLU A O 1
ATOM 2035 N N . HIS A 1 277 ? 8.633 -14.708 3.134 1.00 91.19 277 HIS A N 1
ATOM 2036 C CA . HIS A 1 277 ? 7.999 -14.932 4.423 1.00 91.19 277 HIS A CA 1
ATOM 2037 C C . HIS A 1 277 ? 8.864 -14.342 5.537 1.00 91.19 277 HIS A C 1
ATOM 2039 O O . HIS A 1 277 ? 10.059 -14.615 5.631 1.00 91.19 277 HIS A O 1
ATOM 2045 N N . GLY A 1 278 ? 8.251 -13.547 6.406 1.00 91.19 278 GLY A N 1
ATOM 2046 C CA . GLY A 1 278 ? 8.949 -12.857 7.484 1.00 91.19 278 GLY A CA 1
ATOM 2047 C C . GLY A 1 278 ? 7.997 -11.977 8.276 1.00 91.19 278 GLY A C 1
ATOM 2048 O O . GLY A 1 278 ? 6.849 -11.792 7.889 1.00 91.19 278 GLY A O 1
ATOM 2049 N N . ILE A 1 279 ? 8.461 -11.445 9.404 1.00 92.81 279 ILE A N 1
ATOM 2050 C CA . ILE A 1 279 ? 7.693 -10.477 10.188 1.00 92.81 279 ILE A CA 1
ATOM 2051 C C . ILE A 1 279 ? 8.186 -9.089 9.798 1.00 92.81 279 ILE A C 1
ATOM 2053 O O . ILE A 1 279 ? 9.323 -8.731 10.101 1.00 92.81 279 ILE A O 1
ATOM 2057 N N . PHE A 1 280 ? 7.334 -8.330 9.117 1.00 92.75 280 PHE A N 1
ATOM 2058 C CA . PHE A 1 280 ? 7.648 -6.979 8.667 1.00 92.75 280 PHE A CA 1
ATOM 2059 C C . PHE A 1 280 ? 6.720 -5.991 9.346 1.00 92.75 280 PHE A C 1
ATOM 2061 O O . PHE A 1 280 ? 5.502 -6.139 9.280 1.00 92.75 280 PHE A O 1
ATOM 2068 N N . GLU A 1 281 ? 7.300 -4.973 9.964 1.00 94.12 281 GLU A N 1
ATOM 2069 C CA . GLU A 1 281 ? 6.547 -3.898 10.593 1.00 94.12 281 GLU A CA 1
ATOM 2070 C C . GLU A 1 281 ? 6.682 -2.615 9.781 1.00 94.12 281 GLU A C 1
ATOM 2072 O O . GLU A 1 281 ? 7.758 -2.298 9.262 1.00 94.12 281 GLU A O 1
ATOM 2077 N N . LEU A 1 282 ? 5.587 -1.867 9.655 1.00 92.44 282 LEU A N 1
ATOM 2078 C CA . LEU A 1 282 ? 5.672 -0.521 9.103 1.00 92.44 282 LEU A CA 1
ATOM 2079 C C . LEU A 1 282 ? 6.469 0.391 10.042 1.00 92.44 282 LEU A C 1
ATOM 2081 O O . LEU A 1 282 ? 6.384 0.301 11.260 1.00 92.44 282 LEU A O 1
ATOM 2085 N N . SER A 1 283 ? 7.216 1.333 9.472 1.00 92.19 283 SER A N 1
ATOM 2086 C CA . SER A 1 283 ? 7.897 2.372 10.256 1.00 92.19 283 SER A CA 1
ATOM 2087 C C . SER A 1 283 ? 6.934 3.442 10.781 1.00 92.19 283 SER A C 1
ATOM 2089 O O . SER A 1 283 ? 7.212 4.104 11.781 1.00 92.19 283 SER A O 1
ATOM 2091 N N . ARG A 1 284 ? 5.796 3.620 10.101 1.00 92.25 284 ARG A N 1
ATOM 2092 C CA . ARG A 1 284 ? 4.716 4.531 10.487 1.00 92.25 284 ARG A CA 1
ATOM 2093 C C . ARG A 1 284 ? 3.678 3.820 11.353 1.00 92.25 284 ARG A C 1
ATOM 2095 O O . ARG A 1 284 ? 3.494 2.610 11.249 1.00 92.25 284 ARG A O 1
ATOM 2102 N N . ARG A 1 285 ? 2.981 4.603 12.1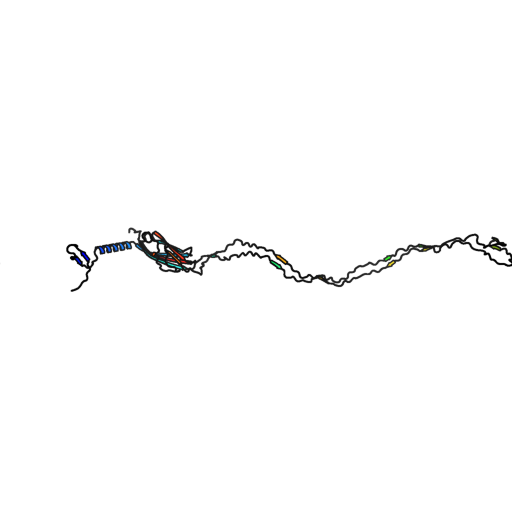72 1.00 94.31 285 ARG A N 1
ATOM 2103 C CA . ARG A 1 285 ? 1.855 4.162 13.000 1.00 94.31 285 ARG A CA 1
ATOM 2104 C C . ARG A 1 285 ? 0.670 5.115 12.820 1.00 94.31 285 ARG A C 1
ATOM 2106 O O . ARG A 1 285 ? 0.916 6.291 12.533 1.00 94.31 285 ARG A O 1
ATOM 2113 N N . PRO A 1 286 ? -0.569 4.647 13.035 1.00 96.88 286 PRO A N 1
ATOM 2114 C CA . PRO A 1 286 ? -1.736 5.520 13.103 1.00 96.88 286 PRO A CA 1
ATOM 2115 C C . PRO A 1 286 ? -1.550 6.627 14.144 1.00 96.88 286 PRO A C 1
ATOM 2117 O O . PRO A 1 286 ? -0.818 6.456 15.122 1.00 96.88 286 PRO A O 1
ATOM 2120 N N . SER A 1 287 ? -2.205 7.765 13.925 1.00 97.12 287 SER A N 1
ATOM 2121 C CA . SER A 1 287 ? -2.145 8.928 14.819 1.00 97.12 287 SER A CA 1
ATOM 2122 C C . SER A 1 287 ? -3.442 9.180 15.578 1.00 97.12 287 SER A C 1
ATOM 2124 O O . SER A 1 287 ? -3.407 9.862 16.601 1.00 97.12 287 SER A O 1
ATOM 2126 N N . THR A 1 288 ? -4.560 8.614 15.121 1.00 97.62 288 THR A N 1
ATOM 2127 C CA . THR A 1 288 ? -5.852 8.669 15.811 1.00 97.62 288 THR A CA 1
ATOM 2128 C C . THR A 1 288 ? -6.639 7.379 15.602 1.00 97.62 288 THR A C 1
ATOM 2130 O O . THR A 1 288 ? -6.401 6.638 14.645 1.00 97.62 288 THR A O 1
ATOM 2133 N N . VAL A 1 289 ? -7.613 7.139 16.476 1.00 97.88 289 VAL A N 1
ATOM 2134 C CA . VAL A 1 289 ? -8.601 6.060 16.342 1.00 97.88 289 VAL A CA 1
ATOM 2135 C C . VAL A 1 289 ? -10.022 6.600 16.465 1.00 97.88 289 VAL A C 1
ATOM 2137 O O . VAL A 1 289 ? -10.249 7.645 17.069 1.00 97.88 289 VAL A O 1
ATOM 2140 N N . GLU A 1 290 ? -10.984 5.875 15.913 1.00 98.25 290 GLU A N 1
ATOM 2141 C CA . GLU A 1 290 ? -12.401 5.995 16.241 1.00 98.25 290 GLU A CA 1
ATOM 2142 C C . GLU A 1 290 ? -12.834 4.720 16.967 1.00 98.25 290 GLU A C 1
ATOM 2144 O O . GLU A 1 290 ? -12.599 3.616 16.475 1.00 98.25 290 GLU A O 1
ATOM 2149 N N . ILE A 1 291 ? -13.463 4.866 18.134 1.00 98.31 291 ILE A N 1
ATOM 2150 C CA . ILE A 1 291 ? -13.958 3.735 18.922 1.00 98.31 291 ILE A CA 1
ATOM 2151 C C . ILE A 1 291 ? -15.474 3.783 18.959 1.00 98.31 291 ILE A C 1
ATOM 2153 O O . ILE A 1 291 ? -16.067 4.818 19.274 1.00 98.31 291 ILE A O 1
ATOM 2157 N N . ARG A 1 292 ? -16.107 2.643 18.685 1.00 98.38 292 ARG A N 1
ATOM 2158 C CA . ARG A 1 292 ? -17.545 2.470 18.878 1.00 98.38 292 ARG A CA 1
ATOM 2159 C C . ARG A 1 292 ? -17.835 1.219 19.678 1.00 98.38 292 ARG A C 1
ATOM 2161 O O . ARG A 1 292 ? -17.170 0.207 19.498 1.00 98.38 292 ARG A O 1
ATOM 2168 N N . VAL A 1 293 ? -18.847 1.296 20.527 1.00 98.06 293 VAL A N 1
ATOM 2169 C CA . VAL A 1 293 ? -19.409 0.157 21.260 1.00 98.06 293 VAL A CA 1
ATOM 2170 C C . VAL A 1 293 ? -20.845 0.023 20.771 1.00 98.06 293 VAL A C 1
ATOM 2172 O O . VAL A 1 293 ? -21.603 0.985 20.840 1.00 98.06 293 VAL A O 1
ATOM 2175 N N . ASP A 1 294 ? -21.190 -1.108 20.166 1.00 97.38 294 ASP A N 1
ATOM 2176 C CA . ASP A 1 294 ? -22.489 -1.346 19.520 1.00 97.38 294 ASP A CA 1
ATOM 2177 C C . ASP A 1 294 ? -22.932 -0.211 18.573 1.00 97.38 294 ASP A C 1
ATOM 2179 O O . ASP A 1 294 ? -24.105 0.147 18.477 1.00 97.38 294 ASP A O 1
ATOM 2183 N N . GLY A 1 295 ? -21.964 0.402 17.884 1.00 96.31 295 GLY A N 1
ATOM 2184 C CA . GLY A 1 295 ? -22.170 1.540 16.983 1.00 96.31 295 GLY A CA 1
ATOM 2185 C C . GLY A 1 295 ? -22.166 2.925 17.650 1.00 96.31 295 GLY A C 1
ATOM 2186 O O . GLY A 1 295 ? -21.985 3.927 16.945 1.00 96.31 295 GLY A O 1
ATOM 2187 N N . ASN A 1 296 ? -22.276 3.009 18.978 1.00 97.69 296 ASN A N 1
ATOM 2188 C CA . ASN A 1 296 ? -22.226 4.263 19.732 1.00 97.69 296 ASN A CA 1
ATOM 2189 C C . ASN A 1 296 ? -20.788 4.774 19.862 1.00 97.69 296 ASN A C 1
ATOM 2191 O O . ASN A 1 296 ? -19.899 4.039 20.285 1.00 97.69 296 ASN A O 1
ATOM 2195 N N . LEU A 1 297 ? -20.563 6.042 19.511 1.00 97.81 297 LEU A N 1
ATOM 2196 C CA . LEU A 1 297 ? -19.237 6.662 19.520 1.00 97.81 297 LEU A CA 1
ATOM 2197 C C . LEU A 1 297 ? -18.731 6.885 20.950 1.00 97.81 297 LEU A C 1
ATOM 2199 O O . LEU A 1 297 ? -19.378 7.578 21.735 1.00 97.81 297 LEU A O 1
ATOM 2203 N N . VAL A 1 298 ? -17.534 6.380 21.237 1.00 98.00 298 VAL A N 1
ATOM 2204 C CA . VAL A 1 298 ? -16.776 6.707 22.448 1.00 98.00 298 VAL A CA 1
ATOM 2205 C C . VAL A 1 298 ? -15.905 7.935 22.139 1.00 98.00 298 VAL A C 1
ATOM 2207 O O . VAL A 1 298 ? -15.147 7.899 21.169 1.00 98.00 298 VAL A O 1
ATOM 2210 N N . PRO A 1 299 ? -15.982 9.037 22.911 1.00 96.88 299 PRO A N 1
ATOM 2211 C CA . PRO A 1 299 ? -15.317 10.307 22.612 1.00 96.88 299 PRO A CA 1
ATOM 2212 C C . PRO A 1 299 ? -13.828 10.281 22.999 1.00 96.88 299 PRO A C 1
ATOM 2214 O O . PRO A 1 299 ? -13.351 11.117 23.765 1.00 96.88 299 PRO A O 1
ATOM 2217 N N . ILE A 1 300 ? -13.098 9.292 22.486 1.00 95.62 300 ILE A N 1
ATOM 2218 C CA . ILE A 1 300 ? -11.660 9.098 22.674 1.00 95.62 300 ILE A CA 1
ATOM 2219 C C . ILE A 1 300 ? -11.059 8.820 21.303 1.00 95.62 300 ILE A C 1
ATOM 2221 O O . ILE A 1 300 ? -11.537 7.953 20.575 1.00 95.62 300 ILE A O 1
ATOM 2225 N N . THR A 1 301 ? -10.007 9.560 20.964 1.00 97.12 301 THR A N 1
ATOM 2226 C CA . THR A 1 301 ? -9.328 9.448 19.667 1.00 97.12 301 THR A CA 1
ATOM 2227 C C . THR A 1 301 ? -7.845 9.114 19.779 1.00 97.12 301 THR A C 1
ATOM 2229 O O . THR A 1 301 ? -7.181 8.934 18.757 1.00 97.12 301 THR A O 1
ATOM 2232 N N . ASP A 1 302 ? -7.318 9.009 21.000 1.00 97.62 302 ASP A N 1
ATOM 2233 C CA . ASP A 1 302 ? -5.914 8.703 21.256 1.00 97.62 302 ASP A CA 1
ATOM 2234 C C . ASP A 1 302 ? -5.544 7.292 20.789 1.00 97.62 302 ASP A C 1
ATOM 2236 O O . ASP A 1 302 ? -6.331 6.356 20.850 1.00 97.62 302 ASP A O 1
ATOM 2240 N N . VAL A 1 303 ? -4.293 7.087 20.392 1.00 96.62 303 VAL A N 1
ATOM 2241 C CA . VAL A 1 303 ? -3.783 5.773 19.943 1.00 96.62 303 VAL A CA 1
ATOM 2242 C C . VAL A 1 303 ? -3.513 4.785 21.085 1.00 96.62 303 VAL A C 1
ATOM 2244 O O . VAL A 1 303 ? -2.943 3.717 20.875 1.00 96.62 303 VAL A O 1
ATOM 2247 N N . ARG A 1 304 ? -3.870 5.153 22.314 1.00 96.88 304 ARG A N 1
ATOM 2248 C CA . ARG A 1 304 ? -3.816 4.294 23.495 1.00 96.88 304 ARG A CA 1
ATOM 2249 C C . ARG A 1 304 ? -4.823 4.779 24.524 1.00 96.88 304 ARG A C 1
ATOM 2251 O O . ARG A 1 304 ? -4.979 5.982 24.716 1.00 96.88 304 ARG A O 1
ATOM 2258 N N . GLY A 1 305 ? -5.429 3.844 25.233 1.00 96.69 305 GLY A N 1
ATOM 2259 C CA . GLY A 1 305 ? -6.396 4.118 26.284 1.00 96.69 305 GLY A CA 1
ATOM 2260 C C . GLY A 1 305 ? -6.335 3.040 27.352 1.00 96.69 305 GLY A C 1
ATOM 2261 O O . GLY A 1 305 ? -6.004 1.893 27.064 1.00 96.69 305 GLY A O 1
ATOM 2262 N N . ARG A 1 306 ? -6.615 3.407 28.602 1.00 96.88 306 ARG A N 1
ATOM 2263 C CA . ARG A 1 306 ? -6.604 2.481 29.739 1.00 96.88 306 ARG A CA 1
ATOM 2264 C C . ARG A 1 306 ? -7.867 2.657 30.554 1.00 96.88 306 ARG A C 1
ATOM 2266 O O . ARG A 1 306 ? -8.271 3.791 30.795 1.00 96.88 306 ARG A O 1
ATOM 2273 N N . ASP A 1 307 ? -8.425 1.536 30.995 1.00 96.12 307 ASP A N 1
ATOM 2274 C CA . ASP A 1 307 ? -9.565 1.483 31.912 1.00 96.12 307 ASP A CA 1
ATOM 2275 C C . ASP A 1 307 ? -10.772 2.336 31.462 1.00 96.12 307 ASP A C 1
ATOM 2277 O O . ASP A 1 307 ? -11.459 2.948 32.280 1.00 96.12 307 ASP A O 1
ATOM 2281 N N . ILE A 1 308 ? -11.036 2.392 30.153 1.00 97.62 308 ILE A N 1
ATOM 2282 C CA . ILE A 1 308 ? -12.131 3.186 29.582 1.00 97.62 308 ILE A CA 1
ATOM 2283 C C . ILE A 1 308 ? -13.455 2.502 29.894 1.00 97.62 308 ILE A C 1
ATOM 2285 O O . ILE A 1 308 ? -13.671 1.381 29.444 1.00 97.62 308 ILE A O 1
ATOM 2289 N N . ASP A 1 309 ? -14.351 3.173 30.615 1.00 97.62 309 ASP A N 1
ATOM 2290 C CA . ASP A 1 309 ? -15.697 2.660 30.871 1.00 97.62 309 ASP A CA 1
ATOM 2291 C C . ASP A 1 309 ? -16.524 2.626 29.579 1.00 97.62 309 ASP A C 1
ATOM 2293 O O . ASP A 1 309 ? -16.815 3.666 28.980 1.00 97.62 309 ASP A O 1
ATOM 2297 N N . ILE A 1 310 ? -16.897 1.416 29.159 1.00 97.12 310 ILE A N 1
ATOM 2298 C CA . ILE A 1 310 ? -17.679 1.191 27.940 1.00 97.12 310 ILE A CA 1
ATOM 2299 C C . ILE A 1 310 ? -19.160 0.908 28.214 1.00 97.12 310 ILE A C 1
ATOM 2301 O O . ILE A 1 310 ? -19.944 0.867 27.267 1.00 97.12 310 ILE A O 1
ATOM 2305 N N . ILE A 1 311 ? -19.577 0.787 29.484 1.00 96.69 311 ILE A N 1
ATOM 2306 C CA . ILE A 1 311 ? -20.980 0.527 29.854 1.00 96.69 311 ILE A CA 1
ATOM 2307 C C . ILE A 1 311 ? -21.949 1.562 29.256 1.00 96.69 311 ILE A C 1
ATOM 2309 O O . ILE A 1 311 ? -22.976 1.141 28.720 1.00 96.69 311 ILE A O 1
ATOM 2313 N N . PRO A 1 312 ? -21.665 2.884 29.285 1.00 97.00 312 PRO A N 1
ATOM 2314 C CA . PRO A 1 312 ? -22.600 3.894 28.779 1.00 97.00 312 PRO A CA 1
ATOM 2315 C C . PRO A 1 312 ? -22.902 3.793 27.280 1.00 97.00 312 PRO A C 1
ATOM 2317 O O . PRO A 1 312 ? -23.860 4.403 26.811 1.00 97.00 312 PRO A O 1
ATOM 2320 N N . TYR A 1 313 ? -22.077 3.059 26.534 1.00 97.56 313 TYR A N 1
ATOM 2321 C CA . TYR A 1 313 ? -22.147 2.958 25.082 1.00 97.56 313 TYR A CA 1
ATOM 2322 C C . TYR A 1 313 ? -22.708 1.610 24.614 1.00 97.56 313 TYR A C 1
ATOM 2324 O O . TYR A 1 313 ? -22.885 1.418 23.416 1.00 97.56 313 TYR A O 1
ATOM 2332 N N . LEU A 1 314 ? -23.018 0.686 25.528 1.00 96.81 314 LEU A N 1
ATOM 2333 C CA . LEU A 1 314 ? -23.658 -0.584 25.184 1.00 96.81 314 LEU A CA 1
ATOM 2334 C C . LEU A 1 314 ? -25.093 -0.368 24.683 1.00 96.81 314 LEU A C 1
ATOM 2336 O O . LEU A 1 314 ? -25.822 0.507 25.161 1.00 96.81 314 LEU A O 1
ATOM 2340 N N . ALA A 1 315 ? -25.524 -1.208 23.745 1.00 96.12 315 ALA A N 1
ATOM 2341 C CA . ALA A 1 315 ? -26.890 -1.213 23.248 1.00 96.12 315 ALA A CA 1
ATOM 2342 C C . ALA A 1 315 ? -27.890 -1.477 24.383 1.00 96.12 315 ALA A C 1
ATOM 2344 O O . ALA A 1 315 ? -27.707 -2.367 25.219 1.00 96.12 315 ALA A O 1
ATOM 2345 N N . THR A 1 316 ? -28.988 -0.720 24.378 1.00 94.69 316 THR A N 1
ATOM 2346 C CA . THR A 1 316 ? -30.091 -0.869 25.332 1.00 94.69 316 THR A CA 1
ATOM 2347 C C . THR A 1 316 ? -31.349 -1.402 24.657 1.00 94.69 316 THR A C 1
ATOM 2349 O O . THR A 1 316 ? -31.549 -1.255 23.450 1.00 94.69 316 THR A O 1
ATOM 2352 N N . ASP A 1 317 ? -32.183 -2.094 25.424 1.00 90.00 317 ASP A N 1
ATOM 2353 C CA . ASP A 1 317 ? -33.521 -2.499 25.020 1.00 90.00 317 ASP A CA 1
ATOM 2354 C C . ASP A 1 317 ? -34.501 -1.311 25.057 1.00 90.00 317 ASP A C 1
ATOM 2356 O O . ASP A 1 317 ? -34.175 -0.196 25.473 1.00 90.00 317 ASP A O 1
ATOM 2360 N N . SER A 1 318 ? -35.752 -1.548 24.657 1.00 90.00 318 SER A N 1
ATOM 2361 C CA . SER A 1 318 ? -36.814 -0.531 24.685 1.00 90.00 318 SER A CA 1
ATOM 2362 C C . SER A 1 318 ? -37.136 0.014 26.083 1.00 90.00 318 SER A C 1
ATOM 2364 O O . SER A 1 318 ? -37.853 1.004 26.205 1.00 90.00 318 SER A O 1
ATOM 2366 N N . SER A 1 319 ? -36.668 -0.643 27.145 1.00 87.56 319 SER A N 1
ATOM 2367 C CA . SER A 1 319 ? -36.844 -0.237 28.541 1.00 87.56 319 SER A CA 1
ATOM 2368 C C . SER A 1 319 ? -35.618 0.492 29.107 1.00 87.56 319 SER A C 1
ATOM 2370 O O . SER A 1 319 ? -35.612 0.825 30.293 1.00 87.56 319 SER A O 1
ATOM 2372 N N . GLY A 1 320 ? -34.598 0.759 28.283 1.00 86.75 320 GLY A N 1
ATOM 2373 C CA . GLY A 1 320 ? -33.374 1.450 28.682 1.00 86.75 320 GLY A CA 1
ATOM 2374 C C . GLY A 1 320 ? -32.402 0.582 29.483 1.00 86.75 320 GLY A C 1
ATOM 2375 O O . GLY A 1 320 ? -31.487 1.115 30.109 1.00 86.75 320 GLY A O 1
ATOM 2376 N N . LYS A 1 321 ? -32.585 -0.744 29.500 1.00 88.44 321 LYS A N 1
ATOM 2377 C CA . LYS A 1 321 ? -31.632 -1.678 30.115 1.00 88.44 321 LYS A CA 1
ATOM 2378 C C . LYS A 1 321 ? -30.644 -2.171 29.071 1.00 88.44 321 LYS A C 1
ATOM 2380 O O . LYS A 1 321 ? -31.013 -2.334 27.917 1.00 88.44 321 LYS A O 1
ATOM 2385 N N . ILE A 1 322 ? -29.402 -2.439 29.473 1.00 93.94 322 ILE A N 1
ATOM 2386 C CA . ILE A 1 322 ? -28.403 -3.048 28.583 1.00 93.94 322 ILE A CA 1
ATOM 2387 C C . ILE A 1 322 ? -28.940 -4.379 28.043 1.00 93.94 322 ILE A C 1
ATOM 2389 O O . ILE A 1 322 ? -29.434 -5.194 28.828 1.00 93.94 322 ILE A O 1
ATOM 2393 N N . GLN A 1 323 ? -28.841 -4.580 26.727 1.00 93.56 323 GLN A N 1
ATOM 2394 C CA . GLN A 1 323 ? -29.251 -5.823 26.073 1.00 93.56 323 GLN A CA 1
ATOM 2395 C C . GLN A 1 323 ? -28.420 -7.005 26.599 1.00 93.56 323 GLN A C 1
ATOM 2397 O O . GLN A 1 323 ? -27.256 -6.861 26.955 1.00 93.56 323 GLN A O 1
ATOM 2402 N N . ARG A 1 324 ? -29.049 -8.174 26.722 1.00 92.00 324 ARG A N 1
ATOM 2403 C CA . ARG A 1 324 ? -28.457 -9.407 27.270 1.00 92.00 324 ARG A CA 1
ATOM 2404 C C . ARG A 1 324 ? -28.926 -10.592 26.436 1.00 92.00 324 ARG A C 1
ATOM 2406 O O . ARG A 1 324 ? -29.900 -10.474 25.696 1.00 92.00 324 ARG A O 1
ATOM 2413 N N . GLY A 1 325 ? -28.229 -11.717 26.541 1.00 91.81 325 GLY A N 1
ATOM 2414 C CA . GLY A 1 325 ? -28.429 -12.871 25.667 1.00 91.81 325 GLY A CA 1
ATOM 2415 C C . GLY A 1 325 ? -27.966 -12.620 24.225 1.00 91.81 325 GLY A C 1
ATOM 2416 O O . GLY A 1 325 ? -28.375 -13.337 23.312 1.00 91.81 325 GLY A O 1
ATOM 2417 N N . THR A 1 326 ? -27.122 -11.608 23.998 1.00 95.06 326 THR A N 1
ATOM 2418 C CA . THR A 1 326 ? -26.661 -11.196 22.667 1.00 95.06 326 THR A CA 1
ATOM 2419 C C . THR A 1 326 ? -25.167 -10.879 22.656 1.00 95.06 326 THR A C 1
ATOM 2421 O O . THR A 1 326 ? -24.534 -10.661 23.692 1.00 95.06 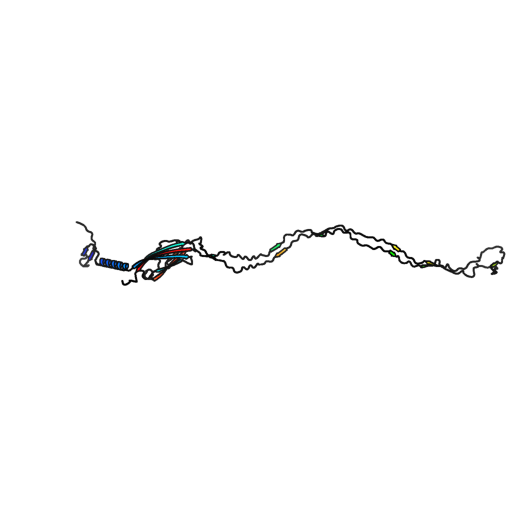326 THR A O 1
ATOM 2424 N N . TRP A 1 327 ? -24.606 -10.867 21.450 1.00 96.31 327 TRP A N 1
ATOM 2425 C CA . TRP A 1 327 ? -23.260 -10.379 21.199 1.00 96.31 327 TRP A CA 1
ATOM 2426 C C . TRP A 1 327 ? -23.246 -8.855 21.177 1.00 96.31 327 TRP A C 1
ATOM 2428 O O . TRP A 1 327 ? -24.074 -8.238 20.506 1.00 96.31 327 TRP A O 1
ATOM 2438 N N . HIS A 1 328 ? -22.262 -8.292 21.863 1.00 96.25 328 HIS A N 1
ATOM 2439 C CA . HIS A 1 328 ? -21.877 -6.892 21.792 1.00 96.25 328 HIS A CA 1
ATOM 2440 C C . HIS A 1 328 ? -20.562 -6.772 21.021 1.00 96.25 328 HIS A C 1
ATOM 2442 O O . HIS A 1 328 ? -19.759 -7.713 20.990 1.00 96.25 328 HIS A O 1
ATOM 2448 N N . GLU A 1 329 ? -20.348 -5.632 20.372 1.00 97.44 329 GLU A N 1
ATOM 2449 C CA . GLU A 1 329 ? -19.177 -5.395 19.528 1.00 97.44 329 GLU A CA 1
ATOM 2450 C C . GLU A 1 329 ? -18.511 -4.064 19.879 1.00 97.44 329 GLU A C 1
ATOM 2452 O O . GLU A 1 329 ? -19.132 -3.003 19.831 1.00 97.44 329 GLU A O 1
ATOM 2457 N N . VAL A 1 330 ? -17.216 -4.118 20.184 1.00 97.88 330 VAL A N 1
ATOM 2458 C CA . VAL A 1 330 ? -16.344 -2.943 20.226 1.00 97.88 330 VAL A CA 1
ATOM 2459 C C . VAL A 1 330 ? -15.555 -2.890 18.927 1.00 97.88 330 VAL A C 1
ATOM 2461 O O . VAL A 1 330 ? -14.815 -3.821 18.607 1.00 97.88 330 VAL A O 1
ATOM 2464 N N . THR A 1 331 ? -15.692 -1.794 18.188 1.00 97.94 331 THR A N 1
ATOM 2465 C CA . THR A 1 331 ? -14.913 -1.532 16.977 1.00 97.94 331 THR A CA 1
ATOM 2466 C C . THR A 1 331 ? -13.872 -0.458 17.241 1.00 97.94 331 THR A C 1
ATOM 2468 O O . THR A 1 331 ? -14.231 0.630 17.695 1.00 97.94 331 THR A O 1
ATOM 2471 N N . ILE A 1 332 ? -12.610 -0.736 16.915 1.00 98.06 332 ILE A N 1
ATOM 2472 C CA . ILE A 1 332 ? -11.517 0.241 16.962 1.00 98.06 332 ILE A CA 1
ATOM 2473 C C . ILE A 1 332 ? -11.004 0.441 15.533 1.00 98.06 332 ILE A C 1
ATOM 2475 O O . ILE A 1 332 ? -10.462 -0.481 14.921 1.00 98.06 332 ILE A O 1
ATOM 2479 N N . THR A 1 333 ? -11.190 1.648 15.003 1.00 98.19 333 THR A N 1
ATOM 2480 C CA . THR A 1 333 ? -10.858 2.015 13.621 1.00 98.19 333 THR A CA 1
ATOM 2481 C C . THR A 1 333 ? -9.693 3.005 13.619 1.00 98.19 333 THR A C 1
ATOM 2483 O O . THR A 1 333 ? -9.891 4.167 13.976 1.00 98.19 333 THR A O 1
ATOM 2486 N N . PRO A 1 334 ? -8.470 2.600 13.247 1.00 97.94 334 PRO A N 1
ATOM 2487 C CA . PRO A 1 334 ? -7.349 3.524 13.140 1.00 97.94 334 PRO A CA 1
ATOM 2488 C C . PRO A 1 334 ? -7.469 4.385 11.874 1.00 97.94 334 PRO A C 1
ATOM 2490 O O . PRO A 1 334 ? -8.074 3.983 10.883 1.00 97.94 334 PRO A O 1
ATOM 2493 N N . ASN A 1 335 ? -6.864 5.573 11.880 1.00 97.56 335 ASN A N 1
ATOM 2494 C CA . ASN A 1 335 ? -6.840 6.461 10.710 1.00 97.56 335 ASN A CA 1
ATOM 2495 C C . ASN A 1 335 ? -5.815 6.067 9.628 1.00 97.56 335 ASN A C 1
ATOM 2497 O O . ASN A 1 335 ? -5.745 6.713 8.583 1.00 97.56 335 ASN A O 1
ATOM 2501 N N . ASP A 1 336 ? -5.021 5.031 9.880 1.00 97.25 336 ASP A N 1
ATOM 2502 C CA . ASP A 1 336 ? -4.020 4.476 8.974 1.00 97.25 336 ASP A CA 1
ATOM 2503 C C . ASP A 1 336 ? -3.838 2.980 9.278 1.00 97.25 336 ASP A C 1
ATOM 2505 O O . ASP A 1 336 ? -4.397 2.466 10.247 1.00 97.25 336 ASP A O 1
ATOM 2509 N N . LEU A 1 337 ? -3.044 2.279 8.471 1.00 96.75 337 LEU A N 1
ATOM 2510 C CA . LEU A 1 337 ? -2.738 0.867 8.678 1.00 96.75 337 LEU A CA 1
ATOM 2511 C C . LEU A 1 337 ? -1.948 0.670 9.986 1.00 96.75 337 LEU A C 1
ATOM 2513 O O . LEU A 1 337 ? -0.850 1.211 10.153 1.00 96.75 337 LEU A O 1
ATOM 2517 N N . GLY A 1 338 ? -2.489 -0.128 10.903 1.00 96.81 338 GLY A N 1
ATOM 2518 C CA . GLY A 1 338 ? -1.885 -0.408 12.204 1.00 96.81 338 GLY A CA 1
ATOM 2519 C C . GLY A 1 338 ? -2.251 -1.784 12.741 1.00 96.81 338 GLY A C 1
ATOM 2520 O O . GLY A 1 338 ? -2.997 -2.539 12.122 1.00 96.81 338 GLY A O 1
ATOM 2521 N N . ARG A 1 339 ? -1.708 -2.107 13.910 1.00 97.19 339 ARG A N 1
ATOM 2522 C CA . ARG A 1 339 ? -2.050 -3.301 14.680 1.00 97.19 339 ARG A CA 1
ATOM 2523 C C . ARG A 1 339 ? -2.646 -2.872 16.010 1.00 97.19 339 ARG A C 1
ATOM 2525 O O . ARG A 1 339 ? -2.173 -1.921 16.616 1.00 97.19 339 ARG A O 1
ATOM 2532 N N . ILE A 1 340 ? -3.703 -3.535 16.446 1.00 97.44 340 ILE A N 1
ATOM 2533 C CA . ILE A 1 340 ? -4.455 -3.181 17.645 1.00 97.44 340 ILE A CA 1
ATOM 2534 C C . ILE A 1 340 ? -4.284 -4.303 18.645 1.00 97.44 340 ILE A C 1
ATOM 2536 O O . ILE A 1 340 ? -4.598 -5.445 18.324 1.00 97.44 340 ILE A O 1
ATOM 2540 N N . THR A 1 341 ? -3.827 -3.959 19.843 1.00 97.19 341 THR A N 1
ATOM 2541 C CA . THR A 1 341 ? -3.823 -4.848 21.004 1.00 97.19 341 THR A CA 1
ATOM 2542 C C . THR A 1 341 ? -4.795 -4.273 22.018 1.00 97.19 341 THR A C 1
ATOM 2544 O O . THR A 1 341 ? -4.670 -3.110 22.400 1.00 97.19 341 THR A O 1
ATOM 2547 N N . ALA A 1 342 ? -5.790 -5.055 22.421 1.00 97.31 342 ALA A N 1
ATOM 2548 C CA . ALA A 1 342 ? -6.843 -4.594 23.309 1.00 97.31 342 ALA A CA 1
ATOM 2549 C C . ALA A 1 342 ? -7.291 -5.682 24.283 1.00 97.31 342 ALA A C 1
ATOM 2551 O O . ALA A 1 342 ? -7.323 -6.859 23.939 1.00 97.31 342 ALA A O 1
ATOM 2552 N N . ASP A 1 343 ? -7.697 -5.252 25.472 1.00 97.00 343 ASP A N 1
ATOM 2553 C CA . ASP A 1 343 ? -8.289 -6.077 26.512 1.00 97.00 343 ASP A CA 1
ATOM 2554 C C . ASP A 1 343 ? -9.611 -5.455 26.967 1.00 97.00 343 ASP A C 1
ATOM 2556 O O . ASP A 1 343 ? -9.675 -4.269 27.311 1.00 97.00 343 ASP A O 1
ATOM 2560 N N . ILE A 1 344 ? -10.661 -6.273 27.011 1.00 96.88 344 ILE A N 1
ATOM 2561 C CA . ILE A 1 344 ? -11.926 -5.934 27.666 1.00 96.88 344 ILE A CA 1
ATOM 2562 C C . ILE A 1 344 ? -11.995 -6.700 28.978 1.00 96.88 344 ILE A C 1
ATOM 2564 O O . ILE A 1 344 ? -11.977 -7.929 28.982 1.00 96.88 344 ILE A O 1
ATOM 2568 N N . ILE A 1 345 ? -12.090 -5.978 30.092 1.00 96.31 345 ILE A N 1
ATOM 2569 C CA . ILE A 1 345 ? -12.207 -6.562 31.428 1.00 96.31 345 ILE A CA 1
ATOM 2570 C C . ILE A 1 345 ? -13.577 -6.213 31.987 1.00 96.31 345 ILE A C 1
ATOM 2572 O O . ILE A 1 345 ? -13.901 -5.047 32.213 1.00 96.31 345 ILE A O 1
ATOM 2576 N N . SER A 1 346 ? -14.380 -7.232 32.262 1.00 94.75 346 SER A N 1
ATOM 2577 C CA . SER A 1 346 ? -15.707 -7.080 32.836 1.00 94.75 346 SER A CA 1
ATOM 2578 C C . SER A 1 3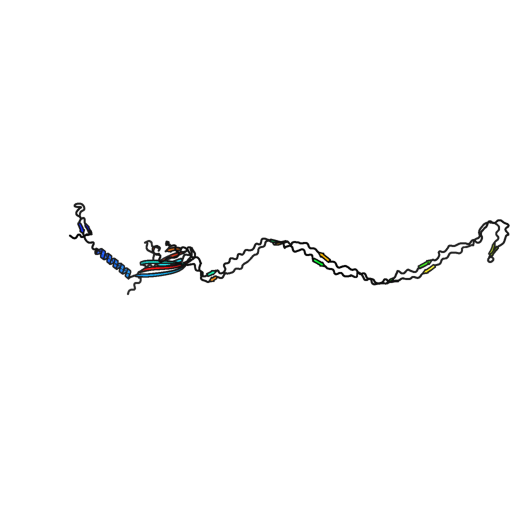46 ? -15.797 -7.735 34.212 1.00 94.75 346 SER A C 1
ATOM 2580 O O . SER A 1 346 ? -15.225 -8.790 34.474 1.00 94.75 346 SER A O 1
ATOM 2582 N N . ARG A 1 347 ? -16.500 -7.070 35.130 1.00 94.25 347 ARG A N 1
ATOM 2583 C CA . ARG A 1 347 ? -16.883 -7.601 36.441 1.00 94.25 347 ARG A CA 1
ATOM 2584 C C . ARG A 1 347 ? -18.394 -7.740 36.444 1.00 94.25 347 ARG A C 1
ATOM 2586 O O . ARG A 1 347 ? -19.114 -6.743 36.513 1.00 94.25 347 ARG A O 1
ATOM 2593 N N . LEU A 1 348 ? -18.859 -8.972 36.339 1.00 92.44 348 LEU A N 1
ATOM 2594 C CA . LEU A 1 348 ? -20.244 -9.328 36.065 1.00 92.44 348 LEU A CA 1
ATOM 2595 C C . LEU A 1 348 ? -20.836 -10.046 37.275 1.00 92.44 348 LEU A C 1
ATOM 2597 O O . LEU A 1 348 ? -20.237 -10.988 37.782 1.00 92.44 348 LEU A O 1
ATOM 2601 N N . PHE A 1 349 ? -22.009 -9.632 37.745 1.00 89.25 349 PHE A N 1
ATOM 2602 C CA . PHE A 1 349 ? -22.759 -10.374 38.756 1.00 89.25 349 PHE A CA 1
ATOM 2603 C C . PHE A 1 349 ? -23.829 -11.215 38.065 1.00 89.25 349 PHE A C 1
ATOM 2605 O O . PHE A 1 349 ? -24.758 -10.668 37.464 1.00 89.25 349 PHE A O 1
ATOM 2612 N N . ILE A 1 350 ? -23.683 -12.536 38.144 1.00 85.06 350 ILE A N 1
ATOM 2613 C CA . ILE A 1 350 ? -24.558 -13.512 37.486 1.00 85.06 350 ILE A CA 1
ATOM 2614 C C . ILE A 1 350 ? -25.306 -14.292 38.568 1.00 85.06 350 ILE A C 1
ATOM 2616 O O . ILE A 1 350 ? -24.713 -14.682 39.579 1.00 85.06 350 ILE A O 1
ATOM 2620 N N 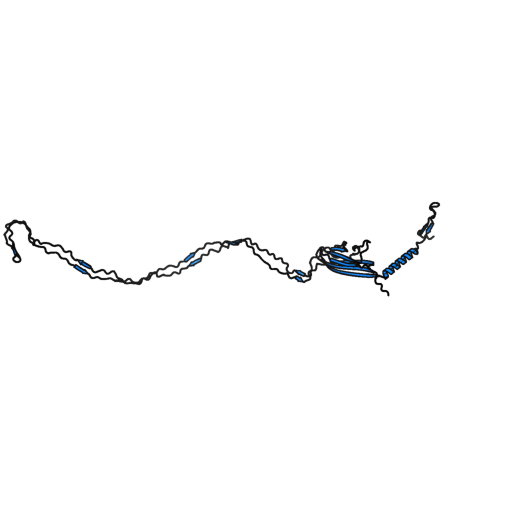. GLN A 1 351 ? -26.606 -14.508 38.363 1.00 76.25 351 GLN A N 1
ATOM 2621 C CA . GLN A 1 351 ? -27.406 -15.355 39.242 1.00 76.25 351 GLN A CA 1
ATOM 2622 C C . GLN A 1 351 ? -27.159 -16.828 38.905 1.00 76.25 351 GLN A C 1
ATOM 2624 O O . GLN A 1 351 ? -27.191 -17.225 37.742 1.00 76.25 351 GLN A O 1
ATOM 2629 N N . SER A 1 352 ? -26.935 -17.655 39.923 1.00 71.31 352 SER A N 1
ATOM 2630 C CA . SER A 1 352 ? -26.858 -19.103 39.764 1.00 71.31 352 SER A CA 1
ATOM 2631 C C . SER A 1 352 ? -28.225 -19.635 39.331 1.00 71.31 352 SER A C 1
ATOM 2633 O O . SER A 1 352 ? -29.189 -19.577 40.094 1.00 71.31 352 SER A O 1
ATOM 2635 N N . GLN A 1 353 ? -28.321 -20.127 38.094 1.00 64.88 353 GLN A N 1
ATOM 2636 C CA . GLN A 1 353 ? -29.548 -20.734 37.562 1.00 64.88 353 GLN A CA 1
ATOM 2637 C C . GLN A 1 353 ? -29.618 -22.249 37.796 1.00 64.88 353 GLN A C 1
ATOM 2639 O O . GLN A 1 353 ? -30.697 -22.835 37.748 1.00 64.88 353 GLN A O 1
ATOM 2644 N N . ILE A 1 354 ? -28.485 -22.888 38.100 1.00 54.12 354 ILE A N 1
ATOM 2645 C CA . ILE A 1 354 ? -28.401 -24.323 38.388 1.00 54.12 354 ILE A CA 1
ATOM 2646 C C . ILE A 1 354 ? -28.181 -24.483 39.892 1.00 54.12 354 ILE A C 1
ATOM 2648 O O . ILE A 1 354 ? -27.081 -24.742 40.378 1.00 54.12 354 ILE A O 1
ATOM 2652 N N . GLY A 1 355 ? -29.256 -24.279 40.649 1.00 48.00 355 GLY A N 1
ATOM 2653 C CA . GLY A 1 355 ? -29.329 -24.708 42.038 1.00 48.00 355 GLY A CA 1
ATOM 2654 C C . GLY A 1 355 ? -29.443 -26.226 42.073 1.00 48.00 355 GLY A C 1
ATOM 2655 O O . GLY A 1 355 ? -30.525 -26.771 41.867 1.00 48.00 355 GLY A O 1
ATOM 2656 N N . GLY A 1 356 ? -28.326 -26.917 42.303 1.00 43.38 356 GLY A N 1
ATOM 2657 C CA . GLY A 1 356 ? -28.370 -28.315 42.706 1.00 43.38 356 GLY A CA 1
ATOM 2658 C C . GLY A 1 356 ? -29.171 -28.423 43.999 1.00 43.38 356 GLY A C 1
ATOM 2659 O O . GLY A 1 356 ? -28.854 -27.761 44.983 1.00 43.38 356 GLY A O 1
ATOM 2660 N N . THR A 1 357 ? -30.220 -29.242 43.985 1.00 42.12 357 THR A N 1
ATOM 2661 C CA . THR A 1 357 ? -30.775 -29.822 45.207 1.00 42.12 357 THR A CA 1
ATOM 2662 C C . THR A 1 357 ? -29.644 -30.530 45.943 1.00 42.12 357 THR A C 1
ATOM 2664 O O . THR A 1 357 ? -29.212 -31.598 45.503 1.00 42.12 357 THR A O 1
ATOM 2667 N N . PHE A 1 358 ? -29.172 -29.934 47.031 1.00 43.75 358 PHE A N 1
ATOM 2668 C CA . PHE A 1 358 ? -28.356 -30.593 48.041 1.00 43.75 358 PHE A CA 1
ATOM 2669 C C . PHE A 1 358 ? -28.979 -30.338 49.404 1.00 43.75 358 PHE A C 1
ATOM 2671 O O . PHE A 1 358 ? -29.322 -29.165 49.678 1.00 43.75 358 PHE A O 1
#

Foldseek 3Di:
DDDDDWDFPDWDDPDCPDDPPDIDTDTDHPDPPVVNVVVVVVVVVVVVVQVVQWDWDKDKDWDKDWFAQVRWDKDKDAFAPLFDDFPFKFKWKFWFFFKDQWDFDDPDDPPPPFPQPAWDWDKDPWDDWDKDFPDWDAKDKDFPDWDDWDKDKDDKPAKDKDWPDDWPDKDWDFDFFDDPDDDPDDFDWDADPPRHDIDGDDDDDDTDIDPGIDDTDTDMDIDHIDIDMDTDDIDTDIDIDDTDTDIDTDHTDIDIDIDHRDTDDDDDDDDDTDMDGDIDGDPDIFQWKWKAKQNFTDPGTGSTDTGHGCVVRADADPVRHHDHPDMIIITIHTNGTTMMIMMMIITTMGGNPDPPDD

Sequence (358 aa):
MPTVDMRINKEKRSDITGDPGNIQLEIGSVRKNLGTTNADLQRRQQINELYSNGATNIDSHGYQDNADPQHPAKIKFYLDEGLVNINTMTLTYEIEPFRAYSRAIEGGGALVDSTSAGGAVVKSTSSGGGSTQTSSSGGGTTATSSSGGGVATSTQSGGGTTQSSEAGGDHDHLVFREVDSSGPVRTLRYQGASSGGILELMGSGGNIRTAGSSGNHSHSVSIPSHTHNFNVPSHSHDVTIPNHQHTVNIPNHTHEIDIPAHAHQITLPDHTHDIEHGIFELSRRPSTVEIRVDGNLVPITDVRGRDIDIIPYLATDSSGKIQRGTWHEVTITPNDLGRITADIISRLFIQSQIGGTF

pLDDT: mean 76.07, std 15.35, range [38.72, 98.38]